Protein 6A6F (pdb70)

Foldseek 3Di:
DPCPLPDPLLQVQLPDDPQADEDPPFPFWFWFALVVFGFIKIKGFDADVFATAAIHIYTHGDSLLSSLLRLLRVLRHGPGLVLSLLLLVQLLLLLPVHDHDCVSPPCSCVNSVCSVPVSCSCSNNGNSVRSVVGSD/DPCVLCDPLLQVLLPDCPQADEDPPFPFWFKWADVLFTFIKIWGFDADVQATAGIHIYTGGDSLLSSLLRVLRVLRHGHGLVLSLLLLVQLLCLLVVHDHDCVSPPVSCVSSCVSVPVSCSCSNNGNSVRSVVGSD

Structure (mmCIF, N/CA/C/O backbone):
data_6A6F
#
_entry.id   6A6F
#
_cell.length_a   64.873
_cell.length_b   30.665
_cell.length_c   77.955
_cell.angle_alpha   90.00
_cell.angle_beta   98.65
_cell.angle_gamma   90.00
#
_symmetry.space_group_name_H-M   'P 1 2 1'
#
loop_
_entity.id
_entity.type
_entity.pdbx_description
1 polymer 'Iron-sulfur cluster assembly scaffold protein NifU'
2 non-polymer GLYCEROL
3 non-polymer DI(HYDROXYETHYL)ETHER
4 non-polymer 'ZINC ION'
5 non-polymer 'NICKEL (II) ION'
6 water water
#
loop_
_atom_site.group_PDB
_atom_site.id
_atom_site.type_symbol
_atom_site.label_atom_id
_atom_site.label_alt_id
_atom_site.label_comp_id
_atom_site.label_asym_id
_atom_site.label_entity_id
_atom_site.label_seq_id
_atom_site.pdbx_PDB_ins_code
_atom_site.Cartn_x
_atom_site.Cartn_y
_atom_site.Cartn_z
_atom_site.occupancy
_atom_site.B_iso_or_equiv
_atom_site.auth_seq_id
_atom_site.auth_comp_id
_atom_site.auth_asym_id
_atom_site.auth_atom_id
_atom_site.pdbx_PDB_model_num
ATOM 1 N N . GLY A 1 1 ? 7.176 12.613 2.662 1.00 29.13 -2 GLY A N 1
ATOM 2 C CA . GLY A 1 1 ? 7.989 13.817 2.933 1.00 29.40 -2 GLY A CA 1
ATOM 3 C C . GLY A 1 1 ? 8.587 13.945 4.307 1.00 30.27 -2 GLY A C 1
ATOM 4 O O . GLY A 1 1 ? 9.246 14.929 4.550 1.00 35.40 -2 GLY A O 1
ATOM 5 N N . SER A 1 2 ? 8.409 12.949 5.189 1.00 29.91 -1 SER A N 1
ATOM 6 C CA . SER A 1 2 ? 8.816 13.044 6.586 1.00 33.93 -1 SER A CA 1
ATOM 7 C C . SER A 1 2 ? 8.496 11.781 7.337 1.00 32.60 -1 SER A C 1
ATOM 8 O O . SER A 1 2 ? 8.896 11.587 8.454 1.00 35.85 -1 SER A O 1
ATOM 11 N N . HIS A 1 3 ? 7.640 10.998 6.743 1.00 31.66 0 HIS A N 1
ATOM 12 C CA . HIS A 1 3 ? 7.341 9.686 7.180 1.00 29.38 0 HIS A CA 1
ATOM 13 C C . HIS A 1 3 ? 8.409 8.639 6.826 1.00 29.26 0 HIS A C 1
ATOM 14 O O . HIS A 1 3 ? 8.184 7.462 7.133 1.00 25.86 0 HIS A O 1
ATOM 21 N N . MET A 1 4 ? 9.520 9.035 6.167 1.00 26.89 1 MET A N 1
ATOM 22 C CA . MET A 1 4 ? 10.590 8.093 5.774 1.00 26.84 1 MET A CA 1
ATOM 23 C C . MET A 1 4 ? 11.197 7.385 6.997 1.00 25.39 1 MET A C 1
ATOM 24 O O . MET A 1 4 ? 11.527 6.247 6.915 1.00 23.01 1 MET A O 1
ATOM 29 N N . ILE A 1 5 ? 11.334 8.079 8.113 1.00 24.25 2 ILE A N 1
ATOM 30 C CA . ILE A 1 5 ? 11.862 7.497 9.349 1.00 25.71 2 ILE A CA 1
ATOM 31 C C . ILE A 1 5 ? 11.057 6.293 9.823 1.00 25.64 2 ILE A C 1
ATOM 32 O O . ILE A 1 5 ? 11.593 5.407 10.481 1.00 28.28 2 ILE A O 1
ATOM 37 N N . TYR A 1 6 ? 9.779 6.237 9.473 1.00 25.82 3 TYR A N 1
ATOM 38 C CA . TYR A 1 6 ? 8.901 5.161 9.927 1.00 24.36 3 TYR A CA 1
ATOM 39 C C . TYR A 1 6 ? 8.971 3.902 9.078 1.00 26.80 3 TYR A C 1
ATOM 40 O O . TYR A 1 6 ? 8.113 3.701 8.245 1.00 27.80 3 TYR A O 1
ATOM 49 N N . SER A 1 7 ? 9.899 2.988 9.372 1.00 24.86 4 SER A N 1
ATOM 50 C CA . SER A 1 7 ? 10.073 1.766 8.571 1.00 23.35 4 SER A CA 1
ATOM 51 C C . SER A 1 7 ? 9.075 0.745 8.967 1.00 23.91 4 SER A C 1
ATOM 52 O O . SER A 1 7 ? 8.406 0.892 9.992 1.00 26.16 4 SER A O 1
ATOM 55 N N . GLU A 1 8 ? 9.001 -0.331 8.217 1.00 20.38 5 GLU A N 1
ATOM 56 C CA . GLU A 1 8 ? 8.075 -1.397 8.541 1.00 23.73 5 GLU A CA 1
ATOM 57 C C . GLU A 1 8 ? 8.426 -2.010 9.899 1.00 23.20 5 GLU A C 1
ATOM 58 O O . GLU A 1 8 ? 7.543 -2.373 10.679 1.00 22.52 5 GLU A O 1
ATOM 64 N N . PHE A 1 9 ? 9.726 -2.117 10.167 1.00 22.86 6 PHE A N 1
ATOM 65 C CA . PHE A 1 9 ? 10.226 -2.674 11.415 1.00 22.99 6 PHE A CA 1
ATOM 66 C C . PHE A 1 9 ? 9.693 -1.865 12.596 1.00 20.62 6 PHE A C 1
ATOM 67 O O . PHE A 1 9 ? 9.094 -2.405 13.481 1.00 20.76 6 PHE A O 1
ATOM 75 N N . ILE A 1 10 ? 9.946 -0.574 12.578 1.00 20.50 7 ILE A N 1
ATOM 76 C CA . ILE A 1 10 ? 9.445 0.365 13.592 1.00 20.99 7 ILE A CA 1
ATOM 77 C C . ILE A 1 10 ? 7.923 0.276 13.726 1.00 20.77 7 ILE A C 1
ATOM 78 O O . ILE A 1 10 ? 7.389 0.163 14.857 1.00 19.53 7 ILE A O 1
ATOM 83 N N . MET A 1 11 ? 7.211 0.336 12.611 1.00 19.74 8 MET A N 1
ATOM 84 C CA . MET A 1 11 ? 5.739 0.279 12.692 1.00 20.56 8 MET A CA 1
ATOM 85 C C . MET A 1 11 ? 5.188 -1.013 13.247 1.00 20.03 8 MET A C 1
ATOM 86 O O . MET A 1 11 ? 4.267 -0.965 14.091 1.00 22.66 8 MET A O 1
ATOM 91 N N . ASP A 1 12 ? 5.751 -2.154 12.853 1.00 19.06 9 ASP A N 1
ATOM 92 C CA . ASP A 1 12 ? 5.387 -3.401 13.428 1.00 20.93 9 ASP A CA 1
ATOM 93 C C . ASP A 1 12 ? 5.673 -3.395 14.949 1.00 21.80 9 ASP A C 1
ATOM 94 O O . ASP A 1 12 ? 4.793 -3.755 15.710 1.00 21.12 9 ASP A O 1
ATOM 99 N N . TYR A 1 13 ? 6.898 -3.050 15.375 1.00 18.36 10 TYR A N 1
ATOM 100 C CA . TYR A 1 13 ? 7.215 -3.086 16.793 1.00 20.09 10 TYR A CA 1
ATOM 101 C C . TYR A 1 13 ? 6.443 -2.074 17.656 1.00 20.32 10 TYR A C 1
ATOM 102 O O . TYR A 1 13 ? 6.274 -2.302 18.832 1.00 20.15 10 TYR A O 1
ATOM 111 N N . SER A 1 14 ? 5.986 -0.959 17.084 1.00 20.86 11 SER A N 1
ATOM 112 C CA . SER A 1 14 ? 5.252 0.057 17.860 1.00 21.94 11 SER A CA 1
ATOM 113 C C . SER A 1 14 ? 3.874 -0.459 18.258 1.00 20.84 11 SER A C 1
ATOM 114 O O . SER A 1 14 ? 3.296 0.043 19.186 1.00 22.49 11 SER A O 1
ATOM 117 N N . LYS A 1 15 ? 3.349 -1.431 17.532 1.00 22.89 12 LYS A N 1
ATOM 118 C CA . LYS A 1 15 ? 2.023 -1.964 17.784 1.00 24.38 12 LYS A CA 1
ATOM 119 C C . LYS A 1 15 ? 2.044 -3.195 18.664 1.00 24.01 12 LYS A C 1
ATOM 120 O O . LYS A 1 15 ? 0.977 -3.692 19.050 1.00 21.74 12 LYS A O 1
ATOM 126 N N . LEU A 1 16 ? 3.233 -3.688 19.000 1.00 23.06 13 LEU A N 1
ATOM 127 C CA . LEU A 1 16 ? 3.331 -4.935 19.762 1.00 23.16 13 LEU A CA 1
ATOM 128 C C . LEU A 1 16 ? 2.650 -4.787 21.122 1.00 20.53 13 LEU A C 1
ATOM 129 O O . LEU A 1 16 ? 2.827 -3.775 21.796 1.00 20.90 13 LEU A O 1
ATOM 134 N N . LYS A 1 17 ? 1.875 -5.811 21.498 1.00 21.96 14 LYS A N 1
ATOM 135 C CA . LYS A 1 17 ? 1.107 -5.823 22.722 1.00 25.21 14 LYS A CA 1
ATOM 136 C C . LYS A 1 17 ? 1.634 -6.692 23.850 1.00 22.10 14 LYS A C 1
ATOM 137 O O . LYS A 1 17 ? 1.283 -6.474 24.987 1.00 19.56 14 LYS A O 1
ATOM 143 N N . LYS A 1 18 ? 2.438 -7.686 23.548 1.00 20.86 15 LYS A N 1
ATOM 144 C CA . LYS A 1 18 ? 2.791 -8.693 24.569 1.00 22.99 15 LYS A CA 1
ATOM 145 C C . LYS A 1 18 ? 3.577 -8.154 25.780 1.00 19.45 15 LYS A C 1
ATOM 146 O O . LYS A 1 18 ? 3.510 -8.751 26.817 1.00 19.74 15 LYS A O 1
ATOM 152 N N . PHE A 1 19 ? 4.244 -6.987 25.661 1.00 16.16 16 PHE A N 1
ATOM 153 C CA . PHE A 1 19 ? 4.966 -6.388 26.798 1.00 15.42 16 PHE A CA 1
ATOM 154 C C . PHE A 1 19 ? 4.288 -5.210 27.448 1.00 15.61 16 PHE A C 1
ATOM 155 O O . PHE A 1 19 ? 4.854 -4.603 28.349 1.00 15.37 16 PHE A O 1
ATOM 163 N N . HIS A 1 20 ? 3.061 -4.881 27.043 1.00 16.75 17 HIS A N 1
ATOM 164 C CA . HIS A 1 20 ? 2.406 -3.667 27.521 1.00 17.00 17 HIS A CA 1
ATOM 165 C C . HIS A 1 20 ? 1.526 -4.013 28.705 1.00 18.39 17 HIS A C 1
ATOM 166 O O . HIS A 1 20 ? 0.690 -4.870 28.589 1.00 22.13 17 HIS A O 1
ATOM 173 N N . GLY A 1 21 ? 1.704 -3.356 29.833 1.00 20.30 18 GLY A N 1
ATOM 174 C CA . GLY A 1 21 ? 1.000 -3.751 31.047 1.00 21.86 18 GLY A CA 1
ATOM 175 C C . GLY A 1 21 ? 1.848 -3.494 32.289 1.00 20.91 18 GLY A C 1
ATOM 176 O O . GLY A 1 21 ? 2.965 -2.982 32.229 1.00 21.37 18 GLY A O 1
ATOM 177 N N . LYS A 1 22 ? 1.327 -3.920 33.411 1.00 20.78 19 LYS A N 1
ATOM 178 C CA . LYS A 1 22 ? 2.009 -3.813 34.689 1.00 23.88 19 LYS A CA 1
ATOM 179 C C . LYS A 1 22 ? 2.416 -5.177 35.176 1.00 22.39 19 LYS A C 1
ATOM 180 O O . LYS A 1 22 ? 1.833 -6.208 34.773 1.00 22.03 19 LYS A O 1
ATOM 186 N N . ILE A 1 23 ? 3.382 -5.191 36.090 1.00 19.81 20 ILE A N 1
ATOM 187 C CA . ILE A 1 23 ? 3.712 -6.400 36.794 1.00 20.46 20 ILE A CA 1
ATOM 188 C C . ILE A 1 23 ? 3.376 -6.119 38.245 1.00 21.07 20 ILE A C 1
ATOM 189 O O . ILE A 1 23 ? 3.850 -5.136 38.801 1.00 20.70 20 ILE A O 1
ATOM 194 N N . GLU A 1 24 ? 2.531 -6.964 38.828 1.00 22.19 21 GLU A N 1
ATOM 195 C CA . GLU A 1 24 ? 2.140 -6.801 40.209 1.00 24.27 21 GLU A CA 1
ATOM 196 C C . GLU A 1 24 ? 3.319 -7.204 41.116 1.00 20.80 21 GLU A C 1
ATOM 197 O O . GLU A 1 24 ? 4.006 -8.183 40.833 1.00 20.95 21 GLU A O 1
ATOM 203 N N . ASN A 1 25 ? 3.538 -6.429 42.173 1.00 18.63 22 ASN A N 1
ATOM 204 C CA . ASN A 1 25 ? 4.672 -6.581 43.057 1.00 20.23 22 ASN A CA 1
ATOM 205 C C . ASN A 1 25 ? 6.011 -6.627 42.333 1.00 19.84 22 ASN A C 1
ATOM 206 O O . ASN A 1 25 ? 6.873 -7.456 42.614 1.00 22.09 22 ASN A O 1
ATOM 211 N N . ALA A 1 26 ? 6.169 -5.752 41.351 1.00 19.91 23 ALA A N 1
ATOM 212 C CA . ALA A 1 26 ? 7.400 -5.655 40.602 1.00 19.65 23 ALA A CA 1
ATOM 213 C C . ALA A 1 26 ? 8.544 -5.388 41.562 1.00 18.51 23 ALA A C 1
ATOM 214 O O . ALA A 1 26 ? 8.372 -4.738 42.556 1.00 18.51 23 ALA A O 1
ATOM 216 N N . HIS A 1 27 ? 9.710 -5.892 41.235 1.00 19.09 24 HIS A N 1
ATOM 217 C CA . HIS A 1 27 ? 10.890 -5.655 41.998 1.00 19.09 24 HIS A CA 1
ATOM 218 C C . HIS A 1 27 ? 11.388 -4.244 41.737 1.00 21.94 24 HIS A C 1
ATOM 219 O O . HIS A 1 27 ? 12.040 -3.637 42.576 1.00 22.42 24 HIS A O 1
ATOM 226 N N . LYS A 1 28 ? 11.097 -3.690 40.575 1.00 21.29 25 LYS A N 1
ATOM 227 C CA . LYS A 1 28 ? 11.492 -2.298 40.314 1.00 21.88 25 LYS A CA 1
ATOM 228 C C . LYS A 1 28 ? 10.504 -1.689 39.297 1.00 19.90 25 LYS A C 1
ATOM 229 O O . LYS A 1 28 ? 10.100 -2.369 38.358 1.00 16.60 25 LYS A O 1
ATOM 235 N N . VAL A 1 29 ? 10.105 -0.445 39.549 1.00 19.59 26 VAL A N 1
ATOM 236 C CA . VAL A 1 29 ? 9.252 0.329 38.673 1.00 21.91 26 VAL A CA 1
ATOM 237 C C . VAL A 1 29 ? 9.951 1.653 38.418 1.00 22.72 26 VAL A C 1
ATOM 238 O O . VAL A 1 29 ? 10.304 2.339 39.389 1.00 22.51 26 VAL A O 1
ATOM 242 N N . GLU A 1 30 ? 10.152 2.010 37.155 1.00 19.87 27 GLU A N 1
ATOM 243 C CA . GLU A 1 30 ? 10.809 3.289 36.799 1.00 22.31 27 GLU A CA 1
ATOM 244 C C . GLU A 1 30 ? 10.050 4.043 35.713 1.00 22.81 27 GLU A C 1
ATOM 245 O O . GLU A 1 30 ? 9.711 3.477 34.672 1.00 22.22 27 GLU A O 1
ATOM 251 N N . GLU A 1 31 ? 9.771 5.318 35.960 1.00 27.48 28 GLU A N 1
ATOM 252 C CA . GLU A 1 31 ? 9.030 6.171 34.998 1.00 30.88 28 GLU A CA 1
ATOM 253 C C . GLU A 1 31 ? 9.961 7.107 34.267 1.00 28.23 28 GLU A C 1
ATOM 254 O O . GLU A 1 31 ? 10.910 7.578 34.847 1.00 27.76 28 GLU A O 1
ATOM 260 N N . GLY A 1 32 ? 9.701 7.376 32.990 1.00 25.30 29 GLY A N 1
ATOM 261 C CA . GLY A 1 32 ? 10.540 8.288 32.239 1.00 24.26 29 GLY A CA 1
ATOM 262 C C . GLY A 1 32 ? 9.675 9.017 31.268 1.00 25.22 29 GLY A C 1
ATOM 263 O O . GLY A 1 32 ? 8.632 8.481 30.883 1.00 22.89 29 GLY A O 1
ATOM 264 N N . LYS A 1 33 ? 10.096 10.226 30.871 1.00 25.80 30 LYS A N 1
ATOM 265 C CA . LYS A 1 33 ? 9.322 11.077 29.929 1.00 29.58 30 LYS A CA 1
ATOM 266 C C . LYS A 1 33 ? 10.241 11.791 28.947 1.00 26.19 30 LYS A C 1
ATOM 267 O O . LYS A 1 33 ? 11.352 12.116 29.293 1.00 23.92 30 LYS A O 1
ATOM 273 N N . ASN A 1 34 ? 9.752 12.046 27.738 1.00 26.72 31 ASN A N 1
ATOM 274 C CA . ASN A 1 34 ? 10.489 12.839 26.726 1.00 29.05 31 ASN A CA 1
ATOM 275 C C . ASN A 1 34 ? 9.516 13.943 26.381 1.00 28.91 31 ASN A C 1
ATOM 276 O O . ASN A 1 34 ? 8.685 13.801 25.472 1.00 29.57 31 ASN A O 1
ATOM 281 N N . LEU A 1 35 ? 9.573 15.022 27.154 1.00 31.97 32 LEU A N 1
ATOM 282 C CA . LEU A 1 35 ? 8.598 16.119 27.030 1.00 30.32 32 LEU A CA 1
ATOM 283 C C . LEU A 1 35 ? 8.633 16.849 25.690 1.00 34.43 32 LEU A C 1
ATOM 284 O O . LEU A 1 35 ? 7.577 17.339 25.236 1.00 32.89 32 LEU A O 1
ATOM 289 N N . SER A 1 36 ? 9.801 16.905 25.024 1.00 35.94 33 SER A N 1
ATOM 290 C CA . SER A 1 36 ? 9.852 17.576 23.722 1.00 37.24 33 SER A CA 1
ATOM 291 C C . SER A 1 36 ? 8.931 16.933 22.705 1.00 38.54 33 SER A C 1
ATOM 292 O O . SER A 1 36 ? 8.568 17.617 21.759 1.00 42.91 33 SER A O 1
ATOM 295 N N . CYS A 1 37 ? 8.552 15.647 22.902 1.00 31.56 34 CYS A N 1
ATOM 296 C CA . CYS A 1 37 ? 7.625 14.915 22.026 1.00 29.83 34 CYS A CA 1
ATOM 297 C C . CYS A 1 37 ? 6.275 14.565 22.690 1.00 30.92 34 CYS A C 1
ATOM 298 O O . CYS A 1 37 ? 5.252 14.510 22.003 1.00 29.26 34 CYS A O 1
ATOM 301 N N . GLY A 1 38 ? 6.277 14.313 24.006 1.00 29.37 35 GLY A N 1
ATOM 302 C CA . GLY A 1 38 ? 5.085 13.861 24.732 1.00 28.52 35 GLY A CA 1
ATOM 303 C C . GLY A 1 38 ? 5.068 12.356 25.065 1.00 28.89 35 GLY A C 1
ATOM 304 O O . GLY A 1 38 ? 4.005 11.790 25.381 1.00 28.06 35 GLY A O 1
ATOM 305 N N . ASP A 1 39 ? 6.239 11.719 25.016 1.00 25.84 36 ASP A N 1
ATOM 306 C CA . ASP A 1 39 ? 6.375 10.273 25.248 1.00 24.79 36 ASP A CA 1
ATOM 307 C C . ASP A 1 39 ? 6.497 9.978 26.742 1.00 23.06 36 ASP A C 1
ATOM 308 O O . ASP A 1 39 ? 7.197 10.696 27.461 1.00 23.06 36 ASP A O 1
ATOM 313 N N . GLU A 1 40 ? 5.800 8.940 27.190 1.00 24.27 37 GLU A N 1
ATOM 314 C CA . GLU A 1 40 ? 5.868 8.486 28.601 1.00 27.57 37 GLU A CA 1
ATOM 315 C C . GLU A 1 40 ? 6.079 7.000 28.612 1.00 24.60 37 GLU A C 1
ATOM 316 O O . GLU A 1 40 ? 5.479 6.311 27.833 1.00 24.50 37 GLU A O 1
ATOM 322 N N . VAL A 1 41 ? 6.931 6.521 29.489 1.00 22.34 38 VAL A N 1
ATOM 323 C CA . VAL A 1 41 ? 7.039 5.091 29.690 1.00 24.18 38 VAL A CA 1
ATOM 324 C C . VAL A 1 41 ? 7.253 4.760 31.177 1.00 24.14 38 VAL A C 1
ATOM 325 O O . VAL A 1 41 ? 8.032 5.439 31.853 1.00 24.61 38 VAL A O 1
ATOM 329 N N . THR A 1 42 ? 6.543 3.751 31.669 1.00 20.44 39 THR A N 1
ATOM 330 C CA . THR A 1 42 ? 6.817 3.191 32.996 1.00 20.74 39 THR A CA 1
ATOM 331 C C . THR A 1 42 ? 7.266 1.760 32.809 1.00 20.70 39 THR A C 1
ATOM 332 O O . THR A 1 42 ? 6.548 0.964 32.226 1.00 20.80 39 THR A O 1
ATOM 336 N N . LEU A 1 43 ? 8.489 1.452 33.223 1.00 19.75 40 LEU A N 1
ATOM 337 C CA . LEU A 1 43 ? 8.991 0.116 33.109 1.00 18.93 40 LEU A CA 1
ATOM 338 C C . LEU A 1 43 ? 8.790 -0.669 34.416 1.00 17.58 40 LEU A C 1
ATOM 339 O O . LEU A 1 43 ? 9.113 -0.185 35.492 1.00 16.20 40 LEU A O 1
ATOM 344 N N . TYR A 1 44 ? 8.341 -1.909 34.293 1.00 16.88 41 TYR A N 1
ATOM 345 C CA . TYR A 1 44 ? 8.130 -2.842 35.450 1.00 17.81 41 TYR A CA 1
ATOM 346 C C . TYR A 1 44 ? 9.136 -4.009 35.306 1.00 16.89 41 TYR A C 1
ATOM 347 O O . TYR A 1 44 ? 9.218 -4.590 34.245 1.00 15.54 41 TYR A O 1
ATOM 356 N N . PHE A 1 45 ? 9.907 -4.335 36.351 1.00 15.80 42 PHE A N 1
ATOM 357 C CA . PHE A 1 45 ? 10.898 -5.407 36.273 1.00 15.31 42 PHE A CA 1
ATOM 358 C C . PHE A 1 45 ? 10.647 -6.511 37.297 1.00 15.82 42 PHE A C 1
ATOM 359 O O . PHE A 1 45 ? 10.257 -6.210 38.433 1.00 14.91 42 PHE A O 1
ATOM 367 N N . LEU A 1 46 ? 10.907 -7.760 36.888 1.00 15.05 43 LEU A N 1
ATOM 368 C CA . LEU A 1 46 ? 11.190 -8.859 37.806 1.00 17.55 43 LEU A CA 1
ATOM 369 C C . LEU A 1 46 ? 12.594 -9.337 37.498 1.00 19.28 43 LEU A C 1
ATOM 370 O O . LEU A 1 46 ? 12.925 -9.530 36.309 1.00 19.73 43 LEU A O 1
ATOM 375 N N . PHE A 1 47 ? 13.334 -9.643 38.571 1.00 19.65 44 PHE A N 1
ATOM 376 C CA . PHE A 1 47 ? 14.708 -10.125 38.545 1.00 21.69 44 PHE A CA 1
ATOM 377 C C . PHE A 1 47 ? 14.820 -11.424 39.338 1.00 27.18 44 PHE A C 1
ATOM 378 O O . PHE A 1 47 ? 14.035 -11.682 40.260 1.00 25.21 44 PHE A O 1
ATOM 386 N N . ASP A 1 48 ? 15.861 -12.187 39.018 1.00 29.67 45 ASP A N 1
ATOM 387 C CA . ASP A 1 48 ? 16.283 -13.317 39.818 1.00 31.63 45 ASP A CA 1
ATOM 388 C C . ASP A 1 48 ? 17.778 -13.096 40.001 1.00 32.11 45 ASP A C 1
ATOM 389 O O . ASP A 1 48 ? 18.604 -13.485 39.160 1.00 30.51 45 ASP A O 1
ATOM 394 N N . GLY A 1 49 ? 18.101 -12.411 41.077 1.00 32.57 46 GLY A N 1
ATOM 395 C CA . GLY A 1 49 ? 19.446 -11.973 41.307 1.00 32.50 46 GLY A CA 1
ATOM 396 C C . GLY A 1 49 ? 19.773 -10.966 40.250 1.00 33.64 46 GLY A C 1
ATOM 397 O O . GLY A 1 49 ? 19.143 -9.916 40.199 1.00 31.50 46 GLY A O 1
ATOM 398 N N . ASP A 1 50 ? 20.769 -11.273 39.414 1.00 33.16 47 ASP A N 1
ATOM 399 C CA . ASP A 1 50 ? 21.181 -10.334 38.376 1.00 32.35 47 ASP A CA 1
ATOM 400 C C . ASP A 1 50 ? 20.476 -10.583 37.066 1.00 28.07 47 ASP A C 1
ATOM 401 O O . ASP A 1 50 ? 20.654 -9.805 36.140 1.00 26.76 47 ASP A O 1
ATOM 406 N N . LYS A 1 51 ? 19.725 -11.674 36.966 1.00 26.21 48 LYS A N 1
ATOM 407 C CA . LYS A 1 51 ? 19.035 -11.983 35.717 1.00 28.59 48 LYS A CA 1
ATOM 408 C C . LYS A 1 51 ? 17.702 -11.191 35.637 1.00 26.16 48 LYS A C 1
ATOM 409 O O . LYS A 1 51 ? 16.964 -11.111 36.605 1.00 22.72 48 LYS A O 1
ATOM 415 N N . ILE A 1 52 ? 17.412 -10.643 34.462 1.00 24.73 49 ILE A N 1
ATOM 416 C CA . ILE A 1 52 ? 16.139 -9.929 34.206 1.00 22.76 49 ILE A CA 1
ATOM 417 C C . ILE A 1 52 ? 15.181 -11.021 33.742 1.00 22.53 49 ILE A C 1
ATOM 418 O O . ILE A 1 52 ? 15.357 -11.588 32.692 1.00 21.39 49 ILE A O 1
ATOM 423 N N . VAL A 1 53 ? 14.180 -11.305 34.553 1.00 22.58 50 VAL A N 1
ATOM 424 C CA . VAL A 1 53 ? 13.239 -12.379 34.284 1.00 25.23 50 VAL A CA 1
ATOM 425 C C . VAL A 1 53 ? 12.007 -11.905 33.493 1.00 20.99 50 VAL A C 1
ATOM 426 O O . VAL A 1 53 ? 11.512 -12.614 32.650 1.00 19.45 50 VAL A O 1
ATOM 430 N N . ASP A 1 54 ? 11.495 -10.734 33.830 1.00 22.14 51 ASP A N 1
ATOM 431 C CA . ASP A 1 54 ? 10.362 -10.151 33.102 1.00 22.11 51 ASP A CA 1
ATOM 432 C C . ASP A 1 54 ? 10.424 -8.649 33.077 1.00 19.78 51 ASP A C 1
ATOM 433 O O . ASP A 1 54 ? 10.909 -8.029 34.021 1.00 20.23 51 ASP A O 1
ATOM 438 N N . VAL A 1 55 ? 9.939 -8.068 31.984 1.00 16.53 52 VAL A N 1
ATOM 439 C CA . VAL A 1 55 ? 9.822 -6.651 31.847 1.00 16.67 52 VAL A CA 1
ATOM 440 C C . VAL A 1 55 ? 8.478 -6.353 31.094 1.00 16.23 52 VAL A C 1
ATOM 441 O O . VAL A 1 55 ? 8.174 -6.960 30.099 1.00 15.06 52 VAL A O 1
ATOM 445 N N . LYS A 1 56 ? 7.726 -5.413 31.613 1.00 15.22 53 LYS A N 1
ATOM 446 C CA . LYS A 1 56 ? 6.566 -4.860 30.957 1.00 16.23 53 LYS A CA 1
ATOM 447 C C . LYS A 1 56 ? 6.644 -3.301 31.002 1.00 15.64 53 LYS A C 1
ATOM 448 O O . LYS A 1 56 ? 7.400 -2.711 31.778 1.00 15.32 53 LYS A O 1
ATOM 454 N N . PHE A 1 57 ? 5.867 -2.640 30.154 1.00 15.98 54 PHE A N 1
ATOM 455 C CA . PHE A 1 57 ? 5.763 -1.206 30.216 1.00 15.83 54 PHE A CA 1
ATOM 456 C C . PHE A 1 57 ? 4.322 -0.712 30.151 1.00 16.86 54 PHE A C 1
ATOM 457 O O . PHE A 1 57 ? 3.453 -1.297 29.454 1.00 16.22 54 PHE A O 1
ATOM 465 N N . GLU A 1 58 ? 4.110 0.386 30.844 1.00 18.01 55 GLU A N 1
ATOM 466 C CA . GLU A 1 58 ? 2.903 1.170 30.683 1.00 20.52 55 GLU A CA 1
ATOM 467 C C . GLU A 1 58 ? 3.251 2.551 30.134 1.00 19.37 55 GLU A C 1
ATOM 468 O O . GLU A 1 58 ? 4.405 2.919 30.012 1.00 18.77 55 GLU A O 1
ATOM 474 N N . GLY A 1 59 ? 2.209 3.321 29.835 1.00 20.89 56 GLY A N 1
ATOM 475 C CA . GLY A 1 59 ? 2.339 4.611 29.218 1.00 19.08 56 GLY A CA 1
ATOM 476 C C . GLY A 1 59 ? 2.182 4.465 27.714 1.00 19.62 56 GLY A C 1
ATOM 477 O O . GLY A 1 59 ? 1.848 3.394 27.212 1.00 19.42 56 GLY A O 1
ATOM 478 N N . HIS A 1 60 ? 2.406 5.567 26.999 1.00 19.58 57 HIS A N 1
ATOM 479 C CA . HIS A 1 60 ? 2.347 5.536 25.566 1.00 18.81 57 HIS A CA 1
ATOM 480 C C . HIS A 1 60 ? 3.115 6.696 25.025 1.00 18.80 57 HIS A C 1
ATOM 481 O O . HIS A 1 60 ? 3.493 7.624 25.740 1.00 18.82 57 HIS A O 1
ATOM 488 N N . GLY A 1 61 ? 3.327 6.648 23.727 1.00 20.08 58 GLY A N 1
ATOM 489 C CA . GLY A 1 61 ? 4.095 7.671 23.053 1.00 19.01 58 GLY A CA 1
ATOM 490 C C . GLY A 1 61 ? 4.091 7.470 21.544 1.00 19.13 58 GLY A C 1
ATOM 491 O O . GLY A 1 61 ? 3.330 6.681 21.000 1.00 17.37 58 GLY A O 1
ATOM 492 N N . CYS A 1 62 ? 4.980 8.179 20.865 1.00 21.13 59 CYS A N 1
ATOM 493 C CA . CYS A 1 62 ? 5.142 8.003 19.442 1.00 21.38 59 CYS A CA 1
ATOM 494 C C . CYS A 1 62 ? 5.552 6.546 19.015 1.00 21.82 59 CYS A C 1
ATOM 495 O O . CYS A 1 62 ? 5.893 5.666 19.850 1.00 18.93 59 CYS A O 1
ATOM 498 N N . ALA A 1 63 ? 5.527 6.306 17.718 1.00 19.19 60 ALA A N 1
ATOM 499 C CA . ALA A 1 63 ? 5.902 5.029 17.189 1.00 19.18 60 ALA A CA 1
ATOM 500 C C . ALA A 1 63 ? 7.370 4.648 17.427 1.00 20.21 60 ALA A C 1
ATOM 501 O O . ALA A 1 63 ? 7.679 3.463 17.601 1.00 20.99 60 ALA A O 1
ATOM 503 N N . ILE A 1 64 ? 8.253 5.621 17.427 1.00 18.78 61 ILE A N 1
ATOM 504 C CA . ILE A 1 64 ? 9.651 5.397 17.633 1.00 19.60 61 ILE A CA 1
ATOM 505 C C . ILE A 1 64 ? 9.937 5.027 19.096 1.00 20.31 61 ILE A C 1
ATOM 506 O O . ILE A 1 64 ? 10.679 4.043 19.334 1.00 17.42 61 ILE A O 1
ATOM 511 N N . SER A 1 65 ? 9.370 5.781 20.054 1.00 17.89 62 SER A N 1
ATOM 512 C CA . SER A 1 65 ? 9.523 5.447 21.474 1.00 20.13 62 SER A CA 1
ATOM 513 C C . SER A 1 65 ? 8.895 4.085 21.843 1.00 18.82 62 SER A C 1
ATOM 514 O O . SER A 1 65 ? 9.508 3.332 22.590 1.00 18.99 62 SER A O 1
ATOM 517 N N . GLN A 1 66 ? 7.707 3.769 21.308 1.00 18.54 63 GLN A N 1
ATOM 518 C CA . GLN A 1 66 ? 7.029 2.493 21.558 1.00 18.73 63 GLN A CA 1
ATOM 519 C C . GLN A 1 66 ? 7.752 1.316 20.874 1.00 18.62 63 GLN A C 1
ATOM 520 O O . GLN A 1 66 ? 7.942 0.263 21.521 1.00 16.70 63 GLN A O 1
ATOM 526 N N . ALA A 1 67 ? 8.164 1.484 19.611 1.00 16.65 64 ALA A N 1
ATOM 527 C CA . ALA A 1 67 ? 8.984 0.487 18.919 1.00 16.17 64 ALA A CA 1
ATOM 528 C C . ALA A 1 67 ? 10.289 0.197 19.660 1.00 15.69 64 ALA A C 1
ATOM 529 O O . ALA A 1 67 ? 10.619 -0.949 19.913 1.00 16.60 64 ALA A O 1
ATOM 531 N N . SER A 1 68 ? 10.978 1.244 20.039 1.00 16.74 65 SER A N 1
ATOM 532 C CA . SER A 1 68 ? 12.221 1.120 20.796 1.00 17.62 65 SER A CA 1
ATOM 533 C C . SER A 1 68 ? 12.024 0.390 22.127 1.00 17.18 65 SER A C 1
ATOM 534 O O . SER A 1 68 ? 12.773 -0.508 22.422 1.00 16.53 65 SER A O 1
ATOM 537 N N . THR A 1 69 ? 10.997 0.758 22.890 1.00 16.37 66 THR A N 1
ATOM 538 C CA . THR A 1 69 ? 10.638 0.056 24.128 1.00 15.77 66 THR A CA 1
ATOM 539 C C . THR A 1 69 ? 10.426 -1.455 23.952 1.00 15.61 66 THR A C 1
ATOM 540 O O . THR A 1 69 ? 10.957 -2.259 24.724 1.00 15.17 66 THR A O 1
ATOM 544 N N . ASN A 1 70 ? 9.675 -1.836 22.932 1.00 14.37 67 ASN A N 1
ATOM 545 C CA . ASN A 1 70 ? 9.388 -3.186 22.721 1.00 15.52 67 ASN A CA 1
ATOM 546 C C . ASN A 1 70 ? 10.630 -3.965 22.262 1.00 15.54 67 ASN A C 1
ATOM 547 O O . ASN A 1 70 ? 10.791 -5.109 22.648 1.00 15.24 67 ASN A O 1
ATOM 552 N N . VAL A 1 71 ? 11.458 -3.389 21.396 1.00 15.05 68 VAL A N 1
ATOM 553 C CA . VAL A 1 71 ? 12.650 -4.094 20.919 1.00 16.44 68 VAL A CA 1
ATOM 554 C C . VAL A 1 71 ? 13.598 -4.244 22.121 1.00 16.20 68 VAL A C 1
ATOM 555 O 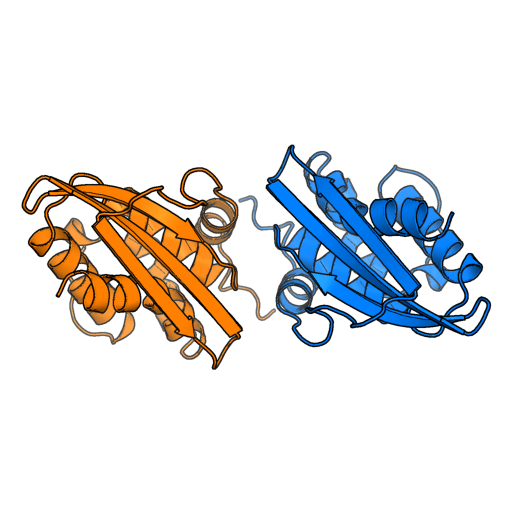O . VAL A 1 71 ? 14.169 -5.306 22.312 1.00 16.08 68 VAL A O 1
ATOM 559 N N . MET A 1 72 ? 13.686 -3.223 22.946 1.00 14.63 69 MET A N 1
ATOM 560 C CA . MET A 1 72 ? 14.517 -3.294 24.149 1.00 15.16 69 MET A CA 1
ATOM 561 C C . MET A 1 72 ? 14.099 -4.469 25.044 1.00 15.69 69 MET A C 1
ATOM 562 O O . MET A 1 72 ? 14.970 -5.279 25.476 1.00 14.66 69 MET A O 1
ATOM 567 N N . ILE A 1 73 ? 12.799 -4.541 25.339 1.00 14.69 70 ILE A N 1
ATOM 568 C CA . ILE A 1 73 ? 12.295 -5.557 26.252 1.00 16.17 70 ILE A CA 1
ATOM 569 C C . ILE A 1 73 ? 12.587 -6.920 25.695 1.00 16.15 70 ILE A C 1
ATOM 570 O O . ILE A 1 73 ? 13.072 -7.796 26.388 1.00 16.13 70 ILE A O 1
ATOM 575 N N . GLU A 1 74 ? 12.270 -7.104 24.430 1.00 17.66 71 GLU A N 1
ATOM 576 C CA . GLU A 1 74 ? 12.465 -8.397 23.779 1.00 18.78 71 GLU A CA 1
ATOM 577 C C . GLU A 1 74 ? 13.939 -8.817 23.870 1.00 19.61 71 GLU A C 1
ATOM 578 O O . GLU A 1 74 ? 14.263 -10.001 23.985 1.00 16.80 71 GLU A O 1
ATOM 584 N N . GLN A 1 75 ? 14.841 -7.855 23.772 1.00 18.32 72 GLN A N 1
ATOM 585 C CA . GLN A 1 75 ? 16.242 -8.191 23.768 1.00 20.37 72 GLN A CA 1
ATOM 586 C C . GLN A 1 75 ? 16.819 -8.365 25.192 1.00 20.70 72 GLN A C 1
ATOM 587 O O . GLN A 1 75 ? 17.784 -9.103 25.348 1.00 23.66 72 GLN A O 1
ATOM 593 N N . ILE A 1 76 ? 16.280 -7.689 26.205 1.00 18.33 73 ILE A N 1
ATOM 594 C CA . ILE A 1 76 ? 16.897 -7.758 27.526 1.00 17.28 73 ILE A CA 1
ATOM 595 C C . ILE A 1 76 ? 16.379 -8.839 28.430 1.00 19.75 73 ILE A C 1
ATOM 596 O O . ILE A 1 76 ? 17.051 -9.172 29.415 1.00 16.32 73 ILE A O 1
ATOM 601 N N . ILE A 1 77 ? 15.183 -9.379 28.133 1.00 20.83 74 ILE A N 1
ATOM 602 C CA . ILE A 1 77 ? 14.638 -10.427 28.964 1.00 22.97 74 ILE A CA 1
ATOM 603 C C . ILE A 1 77 ? 15.571 -11.619 28.904 1.00 22.48 74 ILE A C 1
ATOM 604 O O . ILE A 1 77 ? 15.914 -12.073 27.839 1.00 19.54 74 ILE A O 1
ATOM 609 N N . GLY A 1 78 ? 15.919 -12.136 30.072 1.00 24.69 75 GLY A N 1
ATOM 610 C CA . GLY A 1 78 ? 16.817 -13.282 30.179 1.00 27.07 75 GLY A CA 1
ATOM 611 C C . GLY A 1 78 ? 18.286 -12.903 30.244 1.00 27.85 75 GLY A C 1
ATOM 612 O O . GLY A 1 78 ? 19.144 -13.762 30.442 1.00 32.21 75 GLY A O 1
ATOM 613 N N . LYS A 1 79 ? 18.618 -11.643 30.038 1.00 26.83 76 LYS A N 1
ATOM 614 C CA . LYS A 1 79 ? 20.012 -11.219 30.175 1.00 26.93 76 LYS A CA 1
ATOM 615 C C . LYS A 1 79 ? 20.257 -10.794 31.618 1.00 24.96 76 LYS A C 1
ATOM 616 O O . LYS A 1 79 ? 19.306 -10.607 32.394 1.00 22.03 76 LYS A O 1
ATOM 622 N N . THR A 1 80 ? 21.518 -10.559 31.958 1.00 23.59 77 THR A N 1
ATOM 623 C CA . THR A 1 80 ? 21.863 -9.974 33.237 1.00 24.32 77 THR A CA 1
ATOM 624 C C . THR A 1 80 ? 21.704 -8.468 33.217 1.00 23.90 77 THR A C 1
ATOM 625 O O . THR A 1 80 ? 21.686 -7.820 32.170 1.00 23.93 77 THR A O 1
ATOM 629 N N . LYS A 1 81 ? 21.610 -7.894 34.395 1.00 22.16 78 LYS A N 1
ATOM 630 C CA . LYS A 1 81 ? 21.637 -6.468 34.486 1.00 25.29 78 LYS A CA 1
ATOM 631 C C . LYS A 1 81 ? 22.792 -5.846 33.721 1.00 26.85 78 LYS A C 1
ATOM 632 O O . LYS A 1 81 ? 22.606 -4.842 33.014 1.00 28.69 78 LYS A O 1
ATOM 638 N N . GLN A 1 82 ? 23.979 -6.451 33.820 1.00 27.63 79 GLN A N 1
ATOM 639 C CA . GLN A 1 82 ? 25.189 -5.894 33.168 1.00 29.73 79 GLN A CA 1
ATOM 640 C C . GLN A 1 82 ? 25.161 -6.077 31.654 1.00 24.42 79 GLN A C 1
ATOM 641 O O . GLN A 1 82 ? 25.553 -5.190 30.913 1.00 25.63 79 GLN A O 1
ATOM 647 N N . GLU A 1 83 ? 24.655 -7.195 31.170 1.00 24.10 80 GLU A N 1
ATOM 648 C CA . GLU A 1 83 ? 24.495 -7.341 29.735 1.00 27.07 80 GLU A CA 1
ATOM 649 C C . GLU A 1 83 ? 23.527 -6.285 29.205 1.00 26.01 80 GLU A C 1
ATOM 650 O O . GLU A 1 83 ? 23.770 -5.668 28.155 1.00 27.75 80 GLU A O 1
ATOM 656 N N . ALA A 1 84 ? 22.482 -6.002 29.973 1.00 25.87 81 ALA A N 1
ATOM 657 C CA . ALA A 1 84 ? 21.505 -5.005 29.534 1.00 26.22 81 ALA A CA 1
ATOM 658 C C . ALA A 1 84 ? 22.119 -3.602 29.484 1.00 25.88 81 ALA A C 1
ATOM 659 O O . ALA A 1 84 ? 21.894 -2.832 28.523 1.00 23.74 81 ALA A O 1
ATOM 661 N N . LEU A 1 85 ? 22.893 -3.269 30.511 1.00 25.52 82 LEU A N 1
ATOM 662 C CA . LEU A 1 85 ? 23.587 -1.975 30.550 1.00 26.05 82 LEU A CA 1
ATOM 663 C C . LEU A 1 85 ? 24.615 -1.808 29.422 1.00 24.89 82 LEU A C 1
ATOM 664 O O . LEU A 1 85 ? 24.795 -0.715 28.902 1.00 26.00 82 LEU A O 1
ATOM 669 N N . GLU A 1 86 ? 25.243 -2.897 29.012 1.00 27.35 83 GLU A N 1
ATOM 670 C CA . GLU A 1 86 ? 26.190 -2.862 27.909 1.00 31.21 83 GLU A CA 1
ATOM 671 C C . GLU A 1 86 ? 25.440 -2.666 26.589 1.00 30.83 83 GLU A C 1
ATOM 672 O O . GLU A 1 86 ? 25.872 -1.893 25.715 1.00 25.17 83 GLU A O 1
ATOM 678 N N . MET A 1 87 ? 24.315 -3.368 26.433 1.00 28.73 84 MET A N 1
ATOM 679 C CA . MET A 1 87 ? 23.444 -3.095 25.279 1.00 26.92 84 MET A CA 1
ATOM 680 C C . MET A 1 87 ? 23.054 -1.660 25.222 1.00 25.80 84 MET A C 1
ATOM 681 O O . MET A 1 87 ? 23.209 -1.008 24.189 1.00 24.80 84 MET A O 1
ATOM 686 N N . MET A 1 88 ? 22.553 -1.161 26.348 1.00 24.46 85 MET A N 1
ATOM 687 C CA . MET A 1 88 ? 22.181 0.249 26.461 1.00 27.01 85 MET A CA 1
ATOM 688 C C . MET A 1 88 ? 23.311 1.206 26.051 1.00 28.45 85 MET A C 1
ATOM 689 O O . MET A 1 88 ? 23.084 2.144 25.277 1.00 25.36 85 MET A O 1
ATOM 694 N N . LYS A 1 89 ? 24.526 0.963 26.557 1.00 28.89 86 LYS A N 1
ATOM 695 C CA . LYS A 1 89 ? 25.676 1.817 26.198 1.00 31.79 86 LYS A CA 1
ATOM 696 C C . LYS A 1 89 ? 25.949 1.798 24.685 1.00 26.53 86 LYS A C 1
ATOM 697 O O . LYS A 1 89 ? 26.138 2.845 24.035 1.00 28.34 86 LYS A O 1
ATOM 703 N N . ASN A 1 90 ? 25.933 0.614 24.104 1.00 24.61 87 ASN A N 1
ATOM 704 C CA . ASN A 1 90 ? 26.003 0.494 22.661 1.00 25.46 87 ASN A CA 1
ATOM 705 C C . ASN A 1 90 ? 24.921 1.231 21.874 1.00 28.21 87 ASN A C 1
ATOM 706 O O . ASN A 1 90 ? 25.223 1.820 20.825 1.00 27.15 87 ASN A O 1
ATOM 711 N N . ALA A 1 91 ? 23.682 1.238 22.391 1.00 26.66 88 ALA A N 1
ATOM 712 C CA . ALA A 1 91 ? 22.555 1.833 21.667 1.00 24.73 88 ALA A CA 1
ATOM 713 C C . ALA A 1 91 ? 22.689 3.323 21.659 1.00 26.51 88 ALA A C 1
ATOM 714 O O . ALA A 1 91 ? 22.439 3.963 20.622 1.00 25.11 88 ALA A O 1
ATOM 716 N N . GLU A 1 92 ? 23.081 3.872 22.809 1.00 26.19 89 GLU A N 1
ATOM 717 C CA . GLU A 1 92 ? 23.368 5.279 22.914 1.00 30.88 89 GLU A CA 1
ATOM 718 C C . GLU A 1 92 ? 24.576 5.655 22.025 1.00 31.96 89 GLU A C 1
ATOM 719 O O . GLU A 1 92 ? 24.483 6.606 21.237 1.00 32.76 89 GLU A O 1
ATOM 725 N N . ASN A 1 93 ? 25.663 4.891 22.090 1.00 29.91 90 ASN A N 1
ATOM 726 C CA . ASN A 1 93 ? 26.784 5.125 21.153 1.00 31.83 90 ASN A CA 1
ATOM 727 C C . ASN A 1 93 ? 26.352 5.195 19.697 1.00 31.97 90 ASN A C 1
ATOM 728 O O . ASN A 1 93 ? 26.826 6.046 18.943 1.00 33.98 90 ASN A O 1
ATOM 733 N N . MET A 1 94 ? 25.474 4.292 19.291 1.00 31.55 91 MET A N 1
ATOM 734 C CA . MET A 1 94 ? 24.934 4.304 17.927 1.00 31.67 91 MET A CA 1
ATOM 735 C C . MET A 1 94 ? 24.323 5.665 17.614 1.00 35.71 91 MET A C 1
ATOM 736 O O . MET A 1 94 ? 24.603 6.270 16.557 1.00 38.91 91 MET A O 1
ATOM 741 N N . MET A 1 95 ? 23.500 6.161 18.538 1.00 33.62 92 MET A N 1
ATOM 742 C CA . MET A 1 95 ? 22.758 7.382 18.321 1.00 34.00 92 MET A CA 1
ATOM 743 C C . MET A 1 95 ? 23.674 8.573 18.210 1.00 37.32 92 MET A C 1
ATOM 744 O O . MET A 1 95 ? 23.453 9.435 17.393 1.00 41.14 92 MET A O 1
ATOM 749 N N . LEU A 1 96 ? 24.687 8.623 19.053 1.00 41.71 93 LEU A N 1
ATOM 750 C CA . LEU A 1 96 ? 25.701 9.638 18.933 1.00 48.52 93 LEU A CA 1
ATOM 751 C C . LEU A 1 96 ? 26.486 9.140 17.729 1.00 51.47 93 LEU A C 1
ATOM 752 O O . LEU A 1 96 ? 26.148 8.124 17.142 1.00 62.21 93 LEU A O 1
ATOM 757 N N . GLY A 1 97 ? 27.524 9.811 17.314 1.00 54.48 94 GLY A N 1
ATOM 758 C CA . GLY A 1 97 ? 28.234 9.295 16.142 1.00 54.88 94 GLY A CA 1
ATOM 759 C C . GLY A 1 97 ? 29.214 8.184 16.442 1.00 52.20 94 GLY A C 1
ATOM 760 O O . GLY A 1 97 ? 29.965 7.774 15.559 1.00 55.66 94 GLY A O 1
ATOM 761 N N . LYS A 1 98 ? 29.210 7.674 17.670 1.00 49.18 95 LYS A N 1
ATOM 762 C CA . LYS A 1 98 ? 30.348 6.911 18.172 1.00 48.13 95 LYS A CA 1
ATOM 763 C C . LYS A 1 98 ? 30.333 5.455 17.751 1.00 47.75 95 LYS A C 1
ATOM 764 O O . LYS A 1 98 ? 29.444 5.014 17.036 1.00 48.99 95 LYS A O 1
ATOM 770 N N . GLU A 1 99 ? 31.340 4.711 18.186 1.00 45.23 96 GLU A N 1
ATOM 771 C CA . GLU A 1 99 ? 31.520 3.342 17.736 1.00 49.05 96 GLU A CA 1
ATOM 772 C C . GLU A 1 99 ? 30.693 2.369 18.604 1.00 42.94 96 GLU A C 1
ATOM 773 O O . GLU A 1 99 ? 30.521 2.591 19.806 1.00 37.15 96 GLU A O 1
ATOM 779 N N . PHE A 1 100 ? 30.226 1.279 17.990 1.00 37.60 97 PHE A N 1
ATOM 780 C CA . PHE A 1 100 ? 29.400 0.299 18.698 1.00 38.94 97 PHE A CA 1
ATOM 781 C C . PHE A 1 100 ? 29.538 -1.089 18.131 1.00 39.56 97 PHE A C 1
ATOM 782 O O . PHE A 1 100 ? 29.999 -1.298 17.002 1.00 38.77 97 PHE A O 1
ATOM 790 N N . ASP A 1 101 ? 29.098 -2.034 18.940 1.00 40.91 98 ASP A N 1
ATOM 791 C CA . ASP A 1 101 ? 29.243 -3.445 18.665 1.00 41.72 98 ASP A CA 1
ATOM 792 C C . ASP A 1 101 ? 27.938 -4.037 18.123 1.00 39.14 98 ASP A C 1
ATOM 793 O O . ASP A 1 101 ? 26.994 -4.263 18.897 1.00 36.37 98 ASP A O 1
ATOM 798 N N . GLU A 1 102 ? 27.922 -4.346 16.823 1.00 36.66 99 GLU A N 1
ATOM 799 C CA . GLU A 1 102 ? 26.699 -4.796 16.139 1.00 39.75 99 GLU A CA 1
ATOM 800 C C . GLU A 1 102 ? 26.137 -6.110 16.676 1.00 36.94 99 GLU A C 1
ATOM 801 O O . GLU A 1 102 ? 24.935 -6.353 16.632 1.00 37.32 99 GLU A O 1
ATOM 807 N N . ASN A 1 103 ? 27.015 -6.955 17.181 1.00 36.39 100 ASN A N 1
ATOM 808 C CA . ASN A 1 103 ? 26.621 -8.238 17.744 1.00 38.50 100 ASN A CA 1
ATOM 809 C C . ASN A 1 103 ? 25.929 -8.095 19.065 1.00 32.88 100 ASN A C 1
ATOM 810 O O . ASN A 1 103 ? 25.133 -8.918 19.410 1.00 37.88 100 ASN A O 1
ATOM 815 N N . VAL A 1 104 ? 26.288 -7.087 19.832 1.00 33.06 101 VAL A N 1
ATOM 816 C CA . VAL A 1 104 ? 25.597 -6.791 21.075 1.00 32.75 101 VAL A CA 1
ATOM 817 C C . VAL A 1 104 ? 24.177 -6.246 20.775 1.00 30.81 101 VAL A C 1
ATOM 818 O O . VAL A 1 104 ? 23.249 -6.535 21.500 1.00 29.82 101 VAL A O 1
ATOM 822 N N . LEU A 1 105 ? 24.021 -5.471 19.701 1.00 27.99 102 LEU A N 1
ATOM 823 C CA . LEU A 1 105 ? 22.765 -4.783 19.439 1.00 26.83 102 LEU A CA 1
ATOM 824 C C . LEU A 1 105 ? 21.721 -5.642 18.800 1.00 25.75 102 LEU A C 1
ATOM 825 O O . LEU A 1 105 ? 20.539 -5.438 19.055 1.00 24.49 102 LEU A O 1
ATOM 830 N N . GLY A 1 106 ? 22.148 -6.561 17.944 1.00 24.65 103 GLY A N 1
ATOM 831 C CA . GLY A 1 106 ? 21.250 -7.342 17.131 1.00 24.56 103 GLY A CA 1
ATOM 832 C C . GLY A 1 106 ? 20.242 -6.478 16.365 1.00 24.28 103 GLY A C 1
ATOM 833 O O . GLY A 1 106 ? 20.632 -5.535 15.635 1.00 22.47 103 GLY A O 1
ATOM 834 N N . PRO A 1 107 ? 18.927 -6.776 16.523 1.00 22.75 104 PRO A N 1
ATOM 835 C CA . PRO A 1 107 ? 17.912 -6.034 15.748 1.00 22.04 104 PRO A CA 1
ATOM 836 C C . PRO A 1 107 ? 17.775 -4.553 16.203 1.00 20.12 104 PRO A C 1
ATOM 837 O O . PRO A 1 107 ? 17.111 -3.788 15.540 1.00 22.50 104 PRO A O 1
ATOM 841 N N . ILE A 1 108 ? 18.402 -4.158 17.305 1.00 18.52 105 ILE A N 1
ATOM 842 C CA . ILE A 1 108 ? 18.387 -2.783 17.730 1.00 20.04 105 ILE A CA 1
ATOM 843 C C . ILE A 1 108 ? 19.060 -1.931 16.635 1.00 22.07 105 ILE A C 1
ATOM 844 O O . ILE A 1 108 ? 18.764 -0.727 16.493 1.00 21.19 105 ILE A O 1
ATOM 849 N N . ILE A 1 109 ? 19.903 -2.566 15.811 1.00 22.98 106 ILE A N 1
ATOM 850 C CA . ILE A 1 109 ? 20.500 -1.898 14.651 1.00 25.50 106 ILE A CA 1
ATOM 851 C C . ILE A 1 109 ? 19.451 -1.359 13.658 1.00 26.27 106 ILE A C 1
ATOM 852 O O . ILE A 1 109 ? 19.738 -0.449 12.878 1.00 22.34 106 ILE A O 1
ATOM 857 N N . ASN A 1 110 ? 18.228 -1.880 13.718 1.00 25.44 107 ASN A N 1
ATOM 858 C CA . ASN A 1 110 ? 17.178 -1.376 12.844 1.00 23.00 107 ASN A CA 1
ATOM 859 C C . ASN A 1 110 ? 16.818 0.107 13.109 1.00 23.06 107 ASN A C 1
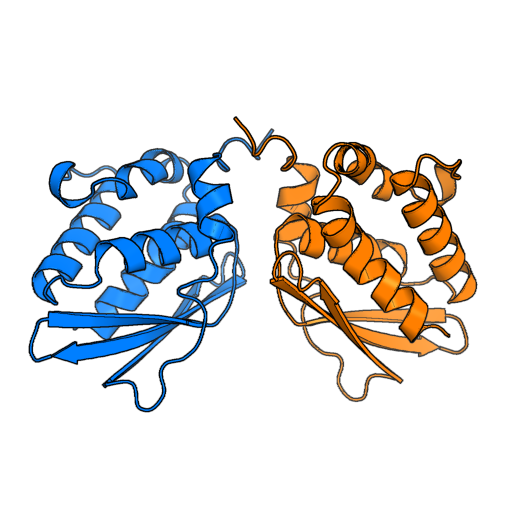ATOM 860 O O . ASN A 1 110 ? 16.294 0.749 12.242 1.00 21.88 107 ASN A O 1
ATOM 865 N N . PHE A 1 111 ? 17.223 0.668 14.248 1.00 19.53 108 PHE A N 1
ATOM 866 C CA . PHE A 1 111 ? 17.012 2.048 14.543 1.00 21.00 108 PHE A CA 1
ATOM 867 C C . PHE A 1 111 ? 18.148 3.006 14.122 1.00 21.73 108 PHE A C 1
ATOM 868 O O . PHE A 1 111 ? 18.052 4.192 14.400 1.00 21.34 108 PHE A O 1
ATOM 876 N N . TYR A 1 112 ? 19.203 2.479 13.510 1.00 21.30 109 TYR A N 1
ATOM 877 C CA . TYR A 1 112 ? 20.379 3.247 13.090 1.00 26.13 109 TYR A CA 1
ATOM 878 C C . TYR A 1 112 ? 19.986 4.577 12.464 1.00 25.48 109 TYR A C 1
ATOM 879 O O . TYR A 1 112 ? 20.495 5.591 12.826 1.00 26.82 109 TYR A O 1
ATOM 888 N N . ASP A 1 113 ? 19.047 4.550 11.551 1.00 26.80 110 ASP A N 1
ATOM 889 C CA . ASP A 1 113 ? 18.648 5.766 10.833 1.00 31.90 110 ASP A CA 1
ATOM 890 C C . ASP A 1 113 ? 18.087 6.893 11.678 1.00 29.10 110 ASP A C 1
ATOM 891 O O . ASP A 1 113 ? 18.089 8.061 11.261 1.00 29.20 110 ASP A O 1
ATOM 896 N N . VAL A 1 114 ? 17.607 6.559 12.852 1.00 23.36 111 VAL A N 1
ATOM 897 C CA . VAL A 1 114 ? 17.021 7.570 13.701 1.00 23.86 111 VAL A CA 1
ATOM 898 C C . VAL A 1 114 ? 18.039 8.627 14.105 1.00 25.59 111 VAL A C 1
ATOM 899 O O . VAL A 1 114 ? 17.674 9.785 14.384 1.00 27.63 111 VAL A O 1
ATOM 903 N N . LYS A 1 115 ? 19.311 8.246 14.170 1.00 28.17 112 LYS A N 1
ATOM 904 C CA . LYS A 1 115 ? 20.354 9.166 14.577 1.00 32.62 112 LYS A CA 1
ATOM 905 C C . LYS A 1 115 ? 20.467 10.403 13.651 1.00 33.95 112 LYS A C 1
ATOM 906 O O . LYS A 1 115 ? 21.028 11.404 14.034 1.00 35.03 112 LYS A O 1
ATOM 912 N N . ASN A 1 116 ? 19.912 10.325 12.448 1.00 34.59 113 ASN A N 1
ATOM 913 C CA . ASN A 1 116 ? 19.892 11.478 11.541 1.00 39.67 113 ASN A CA 1
ATOM 914 C C . ASN A 1 116 ? 18.789 12.471 11.914 1.00 41.81 113 ASN A C 1
ATOM 915 O O . ASN A 1 116 ? 18.684 13.515 11.294 1.00 42.77 113 ASN A O 1
ATOM 920 N N . TYR A 1 117 ? 17.974 12.148 12.925 1.00 39.84 114 TYR A N 1
ATOM 921 C CA . TYR A 1 117 ? 16.924 13.035 13.371 1.00 35.72 114 TYR A CA 1
ATOM 922 C C . TYR A 1 117 ? 17.119 13.347 14.867 1.00 36.12 114 TYR A C 1
ATOM 923 O O . TYR A 1 117 ? 16.595 12.634 15.743 1.00 33.76 114 TYR A O 1
ATOM 932 N N . PRO A 1 118 ? 17.870 14.403 15.167 1.00 33.13 115 PRO A N 1
ATOM 933 C CA . PRO A 1 118 ? 18.155 14.758 16.538 1.00 36.63 115 PRO A CA 1
ATOM 934 C C . PRO A 1 118 ? 16.947 14.847 17.477 1.00 36.20 115 PRO A C 1
ATOM 935 O O . PRO A 1 118 ? 17.071 14.500 18.633 1.00 39.92 115 PRO A O 1
ATOM 939 N N . MET A 1 119 ? 15.798 15.313 17.030 1.00 37.92 116 MET A N 1
ATOM 940 C CA . MET A 1 119 ? 14.659 15.319 17.954 1.00 43.90 116 MET A CA 1
ATOM 941 C C . MET A 1 119 ? 14.158 13.894 18.280 1.00 39.85 116 MET A C 1
ATOM 942 O O . MET A 1 119 ? 13.878 13.591 19.459 1.00 39.05 116 MET A O 1
ATOM 947 N N . ARG A 1 120 ? 14.143 13.018 17.268 1.00 32.30 117 ARG A N 1
ATOM 948 C CA . ARG A 1 120 ? 13.681 11.635 17.442 1.00 27.51 117 ARG A CA 1
ATOM 949 C C . ARG A 1 120 ? 14.681 10.721 18.163 1.00 24.21 117 ARG A C 1
ATOM 950 O O . ARG A 1 120 ? 14.318 9.663 18.653 1.00 22.87 117 ARG A O 1
ATOM 958 N N . VAL A 1 121 ? 15.925 11.129 18.245 1.00 24.88 118 VAL A N 1
ATOM 959 C CA . VAL A 1 121 ? 16.898 10.430 19.030 1.00 26.33 118 VAL A CA 1
ATOM 960 C C . VAL A 1 121 ? 16.462 10.294 20.480 1.00 25.83 118 VAL A C 1
ATOM 961 O O . VAL A 1 121 ? 16.725 9.290 21.120 1.00 27.67 118 VAL A O 1
ATOM 965 N N . LYS A 1 122 ? 15.787 11.296 21.000 1.00 26.41 119 LYS A N 1
ATOM 966 C CA . LYS A 1 122 ? 15.256 11.235 22.347 1.00 26.25 119 LYS A CA 1
ATOM 967 C C . LYS A 1 122 ? 14.131 10.229 22.537 1.00 24.15 119 LYS A C 1
ATOM 968 O O . LYS A 1 122 ? 13.992 9.706 23.622 1.00 22.52 119 LYS A O 1
ATOM 974 N N . CYS A 1 123 ? 13.322 10.029 21.495 1.00 22.69 120 CYS A N 1
ATOM 975 C CA . CYS A 1 123 ? 12.272 9.037 21.448 1.00 21.97 120 CYS A CA 1
ATOM 976 C C . CYS A 1 123 ? 12.863 7.621 21.493 1.00 20.95 120 CYS A C 1
ATOM 977 O O . CYS A 1 123 ? 12.454 6.819 22.297 1.00 17.83 120 CYS A O 1
ATOM 980 N N . PHE A 1 124 ? 13.831 7.340 20.623 1.00 21.82 121 PHE A N 1
ATOM 981 C CA . PHE A 1 124 ? 14.562 6.111 20.677 1.00 20.04 121 PHE A CA 1
ATOM 982 C C . PHE A 1 124 ? 15.204 5.821 22.037 1.00 21.19 121 PHE A C 1
ATOM 983 O O . PHE A 1 124 ? 15.142 4.679 22.543 1.00 23.52 121 PHE A O 1
ATOM 991 N N . LEU A 1 125 ? 15.846 6.830 22.609 1.00 20.18 122 LEU A N 1
ATOM 992 C CA . LEU A 1 125 ? 16.584 6.659 23.837 1.00 20.82 122 LEU A CA 1
ATOM 993 C C . LEU A 1 125 ? 15.761 6.629 25.104 1.00 18.75 122 LEU A C 1
ATOM 994 O O . LEU A 1 125 ? 16.286 6.198 26.122 1.00 18.38 122 LEU A O 1
ATOM 999 N N . LEU A 1 126 ? 14.505 7.084 25.063 1.00 17.78 123 LEU A N 1
ATOM 1000 C CA . LEU A 1 126 ? 13.698 7.166 26.256 1.00 19.22 123 LEU A CA 1
ATOM 1001 C C . LEU A 1 126 ? 13.655 5.832 27.066 1.00 18.50 123 LEU A C 1
ATOM 1002 O O . LEU A 1 126 ? 14.000 5.822 28.243 1.00 19.40 123 LEU A O 1
ATOM 1007 N N . PRO A 1 127 ? 13.240 4.700 26.434 1.00 17.91 124 PRO A N 1
ATOM 1008 C CA . PRO A 1 127 ? 13.262 3.452 27.224 1.00 17.86 124 PRO A CA 1
ATOM 1009 C C . PRO A 1 127 ? 14.629 3.087 27.734 1.00 17.72 124 PRO A C 1
ATOM 1010 O O . PRO A 1 127 ? 14.715 2.530 28.814 1.00 18.99 124 PRO A O 1
ATOM 1014 N N . TRP A 1 128 ? 15.673 3.323 26.951 1.00 18.71 125 TRP A N 1
ATOM 1015 C CA . TRP A 1 128 ? 17.039 2.909 27.334 1.00 19.13 125 TRP A CA 1
ATOM 1016 C C . TRP A 1 128 ? 17.591 3.733 28.522 1.00 20.70 125 TRP A C 1
ATOM 1017 O O . TRP A 1 128 ? 18.205 3.185 29.437 1.00 20.30 125 TRP A O 1
ATOM 1028 N N . LYS A 1 129 ? 17.350 5.045 28.484 1.00 20.23 126 LYS A N 1
ATOM 1029 C CA . LYS A 1 129 ? 17.730 5.944 29.561 1.00 23.01 126 LYS A CA 1
ATOM 1030 C C . LYS A 1 129 ? 16.945 5.616 30.828 1.00 21.36 126 LYS A C 1
ATOM 1031 O O . LYS A 1 129 ? 17.501 5.646 31.909 1.00 21.28 126 LYS A O 1
ATOM 1037 N N . THR A 1 130 ? 15.668 5.269 30.670 1.00 19.32 127 THR A N 1
ATOM 1038 C CA . THR A 1 130 ? 14.852 4.838 31.789 1.00 19.80 127 THR A CA 1
ATOM 1039 C C . THR A 1 130 ? 15.336 3.535 32.364 1.00 19.46 127 THR A C 1
ATOM 1040 O O . THR A 1 130 ? 15.433 3.398 33.580 1.00 20.68 127 THR A O 1
ATOM 1044 N N . LEU A 1 131 ? 15.722 2.603 31.504 1.00 18.26 128 LEU A N 1
ATOM 1045 C CA . LEU A 1 131 ? 16.344 1.377 31.952 1.00 18.45 128 LEU A CA 1
ATOM 1046 C C . LEU A 1 131 ? 17.656 1.586 32.738 1.00 21.05 128 LEU A C 1
ATOM 1047 O O . LEU A 1 131 ? 17.867 0.981 33.799 1.00 21.11 128 LEU A O 1
ATOM 1052 N N . GLU A 1 132 ? 18.557 2.407 32.199 1.00 22.57 129 GLU A N 1
ATOM 1053 C CA . GLU A 1 132 ? 19.807 2.789 32.916 1.00 24.74 129 GLU A CA 1
ATOM 1054 C C . GLU A 1 132 ? 19.559 3.263 34.351 1.00 24.06 129 GLU A C 1
ATOM 1055 O O . GLU A 1 132 ? 20.156 2.769 35.322 1.00 25.57 129 GLU A O 1
ATOM 1061 N N . ILE A 1 133 ? 18.648 4.199 34.505 1.00 26.34 130 ILE A N 1
ATOM 1062 C CA . ILE A 1 133 ? 18.302 4.686 35.835 1.00 28.57 130 ILE A CA 1
ATOM 1063 C C . ILE A 1 133 ? 17.747 3.559 36.679 1.00 31.39 130 ILE A C 1
ATOM 1064 O O . ILE A 1 133 ? 18.197 3.379 37.810 1.00 32.27 130 ILE A O 1
ATOM 1069 N N . ALA A 1 134 ? 16.838 2.745 36.113 1.00 27.37 131 ALA A N 1
ATOM 1070 C CA . ALA A 1 134 ? 16.237 1.661 36.862 1.00 27.76 131 ALA A CA 1
ATOM 1071 C C . ALA A 1 134 ? 17.277 0.672 37.364 1.00 27.21 131 ALA A C 1
ATOM 1072 O O . ALA A 1 134 ? 17.227 0.239 38.490 1.00 24.27 131 ALA A O 1
ATOM 1074 N N . LEU A 1 135 ? 18.185 0.258 36.503 1.00 29.48 132 LEU A N 1
ATOM 1075 C CA . LEU A 1 135 ? 19.147 -0.781 36.882 1.00 34.36 132 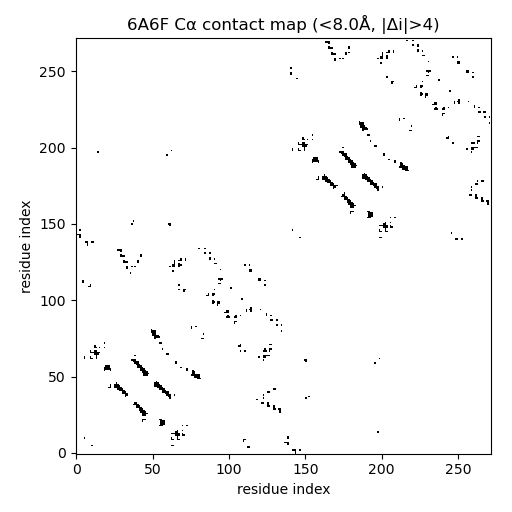LEU A CA 1
ATOM 1076 C C . LEU A 1 135 ? 20.346 -0.294 37.735 1.00 37.71 132 LEU A C 1
ATOM 1077 O O . LEU A 1 135 ? 21.031 -1.116 38.350 1.00 38.71 132 LEU A O 1
ATOM 1082 N N . LYS A 1 136 ? 20.610 1.005 37.762 1.00 39.72 133 LYS A N 1
ATOM 1083 C CA . LYS A 1 136 ? 21.711 1.528 38.565 1.00 44.95 133 LYS A CA 1
ATOM 1084 C C . LYS A 1 136 ? 21.264 2.702 39.436 1.00 48.52 133 LYS A C 1
ATOM 1085 O O . LYS A 1 136 ? 20.914 2.499 40.589 1.00 51.99 133 LYS A O 1
ATOM 1091 N N . GLY B 1 1 ? 7.181 -2.088 3.163 1.00 46.68 -2 GLY B N 1
ATOM 1092 C CA . GLY B 1 1 ? 6.749 -3.424 2.679 1.00 44.00 -2 GLY B CA 1
ATOM 1093 C C . GLY B 1 1 ? 5.355 -3.841 3.089 1.00 43.32 -2 GLY B C 1
ATOM 1094 O O . GLY B 1 1 ? 4.736 -4.630 2.384 1.00 48.13 -2 GLY B O 1
ATOM 1095 N N . SER B 1 2 ? 4.863 -3.370 4.239 1.00 44.66 -1 SER B N 1
ATOM 1096 C CA . SER B 1 2 ? 3.465 -3.563 4.619 1.00 45.18 -1 SER B CA 1
ATOM 1097 C C . SER B 1 2 ? 2.957 -2.467 5.552 1.00 43.22 -1 SER B C 1
ATOM 1098 O O . SER B 1 2 ? 1.973 -2.632 6.269 1.00 48.05 -1 SER B O 1
ATOM 1101 N N . HIS B 1 3 ? 3.619 -1.336 5.488 1.00 35.25 0 HIS B N 1
ATOM 1102 C CA . HIS B 1 3 ? 3.460 -0.216 6.408 1.00 28.76 0 HIS B CA 1
ATOM 1103 C C . HIS B 1 3 ? 3.131 1.034 5.567 1.00 27.88 0 HIS B C 1
ATOM 1104 O O . HIS B 1 3 ? 3.255 2.203 6.005 1.00 23.12 0 HIS B O 1
ATOM 1111 N N . MET B 1 4 ? 2.720 0.776 4.334 1.00 27.84 1 MET B N 1
ATOM 1112 C CA . MET B 1 4 ? 2.489 1.863 3.381 1.00 30.86 1 MET B CA 1
ATOM 1113 C C . MET B 1 4 ? 1.317 2.756 3.822 1.00 27.42 1 MET B C 1
ATOM 1114 O O . MET B 1 4 ? 1.301 3.936 3.533 1.00 25.91 1 MET B O 1
ATOM 1119 N N . ILE B 1 5 ? 0.381 2.182 4.564 1.00 26.29 2 ILE B N 1
ATOM 1120 C CA . ILE B 1 5 ? -0.754 2.910 5.081 1.00 23.71 2 ILE B CA 1
ATOM 1121 C C . ILE B 1 5 ? -0.324 4.145 5.865 1.00 22.01 2 ILE B C 1
ATOM 1122 O O . ILE B 1 5 ? -1.060 5.139 5.956 1.00 22.20 2 ILE B O 1
ATOM 1127 N N . TYR B 1 6 ? 0.856 4.086 6.476 1.00 21.40 3 TYR B N 1
ATOM 1128 C CA . TYR B 1 6 ? 1.314 5.182 7.314 1.00 21.56 3 TYR B CA 1
ATOM 1129 C C . TYR B 1 6 ? 1.907 6.372 6.549 1.00 25.02 3 TYR B C 1
ATOM 1130 O O . TYR B 1 6 ? 3.106 6.539 6.514 1.00 26.22 3 TYR B O 1
ATOM 1139 N N . SER B 1 7 ? 1.043 7.251 6.037 1.00 26.84 4 SER B N 1
ATOM 1140 C CA . SER B 1 7 ? 1.439 8.475 5.317 1.00 22.84 4 SER B CA 1
ATOM 1141 C C . SER B 1 7 ? 1.968 9.570 6.246 1.00 23.88 4 SER B C 1
ATOM 1142 O O . SER B 1 7 ? 1.806 9.519 7.475 1.00 21.21 4 SER B O 1
ATOM 1145 N N . GLU B 1 8 ? 2.600 10.579 5.666 1.00 21.74 5 GLU B N 1
ATOM 1146 C CA . GLU B 1 8 ? 3.040 11.719 6.438 1.00 22.61 5 GLU B CA 1
ATOM 1147 C C . GLU B 1 8 ? 1.865 12.374 7.204 1.00 22.48 5 GLU B C 1
ATOM 1148 O O . GLU B 1 8 ? 1.983 12.734 8.405 1.00 23.49 5 GLU B O 1
ATOM 1154 N N . PHE B 1 9 ? 0.723 12.539 6.524 1.00 19.81 6 PHE B N 1
ATOM 1155 C CA . PHE B 1 9 ? -0.470 13.121 7.143 1.00 20.02 6 PHE B CA 1
ATOM 1156 C C . PHE B 1 9 ? -0.861 12.355 8.435 1.00 18.03 6 PHE B C 1
ATOM 1157 O O . PHE B 1 9 ? -1.032 12.948 9.505 1.00 18.12 6 PHE B O 1
ATOM 1165 N N . ILE B 1 10 ? -0.940 11.035 8.320 1.00 18.78 7 ILE B N 1
ATOM 1166 C CA . ILE B 1 10 ? -1.314 10.131 9.452 1.00 19.41 7 ILE B CA 1
ATOM 1167 C C . ILE B 1 10 ? -0.312 10.200 10.622 1.00 20.50 7 ILE B C 1
ATOM 1168 O O . ILE B 1 10 ? -0.693 10.381 11.810 1.00 16.92 7 ILE B O 1
ATOM 1173 N N . MET B 1 11 ? 0.966 10.113 10.295 1.00 20.60 8 MET B N 1
ATOM 1174 C CA . MET B 1 11 ? 1.996 10.219 11.344 1.00 21.36 8 MET B CA 1
ATOM 1175 C C . MET B 1 11 ? 2.067 11.600 11.996 1.00 21.74 8 MET B C 1
ATOM 1176 O O . MET B 1 11 ? 2.265 11.678 13.217 1.00 23.69 8 MET B O 1
ATOM 1181 N N . ASP B 1 12 ? 1.874 12.688 11.236 1.00 21.27 9 ASP B N 1
ATOM 1182 C CA . ASP B 1 12 ? 1.782 14.001 11.857 1.00 22.18 9 ASP B CA 1
ATOM 1183 C C . ASP B 1 12 ? 0.632 14.047 12.850 1.00 19.89 9 ASP B C 1
ATOM 1184 O O . ASP B 1 12 ? 0.834 14.376 14.007 1.00 20.51 9 ASP B O 1
ATOM 1189 N N . TYR B 1 13 ? -0.569 13.741 12.401 1.00 19.14 10 TYR B N 1
ATOM 1190 C CA . TYR B 1 13 ? -1.754 13.832 13.269 1.00 20.50 10 TYR B CA 1
ATOM 1191 C C . TYR B 1 13 ? -1.770 12.824 14.439 1.00 22.94 10 TYR B C 1
ATOM 1192 O O . TYR B 1 13 ? -2.432 13.047 15.458 1.00 24.24 10 TYR B O 1
ATOM 1201 N N . SER B 1 14 ? -1.049 11.723 14.281 1.00 23.75 11 SER B N 1
ATOM 1202 C CA . SER B 1 14 ? -0.965 10.695 15.324 1.00 25.59 11 SER B CA 1
ATOM 1203 C C . SER B 1 14 ? -0.218 11.214 16.551 1.00 24.15 11 SER B C 1
ATOM 1204 O O . SER B 1 14 ? -0.510 10.839 17.640 1.00 25.63 11 SER B O 1
ATOM 1207 N N . LYS B 1 15 ? 0.809 11.997 16.312 1.00 26.16 12 LYS B N 1
ATOM 1208 C CA . LYS B 1 15 ? 1.640 12.581 17.345 1.00 29.97 12 LYS B CA 1
ATOM 1209 C C . LYS B 1 15 ? 1.102 13.900 17.955 1.00 28.47 12 LYS B C 1
ATOM 1210 O O . LYS B 1 15 ? 1.616 14.343 18.973 1.00 27.44 12 LYS B O 1
ATOM 1216 N N . LEU B 1 16 ? 0.096 14.521 17.355 1.00 26.31 13 LEU B N 1
ATOM 1217 C CA . LEU B 1 16 ? -0.503 15.741 17.926 1.00 25.06 13 LEU B CA 1
ATOM 1218 C C . LEU B 1 16 ? -1.000 15.507 19.369 1.00 23.67 13 LEU B C 1
ATOM 1219 O O . LEU B 1 16 ? -1.674 14.513 19.657 1.00 25.17 13 LEU B O 1
ATOM 1224 N N . LYS B 1 17 ? -0.611 16.395 20.277 1.00 22.99 14 LYS B N 1
ATOM 1225 C CA . LYS B 1 17 ? -0.960 16.252 21.694 1.00 24.64 14 LYS B CA 1
ATOM 1226 C C . LYS B 1 17 ? -1.944 17.278 22.165 1.00 22.20 14 LYS B C 1
ATOM 1227 O O . LYS B 1 17 ? -2.402 17.167 23.279 1.00 18.78 14 LYS B O 1
ATOM 1233 N N . LYS B 1 18 ? -2.301 18.261 21.341 1.00 21.89 15 LYS B N 1
ATOM 1234 C CA . LYS B 1 18 ? -3.093 19.355 21.839 1.00 23.63 15 LYS B CA 1
ATOM 1235 C C . LYS B 1 18 ? -4.519 18.966 22.288 1.00 22.39 15 LYS B C 1
ATOM 1236 O O . LYS B 1 18 ? -5.119 19.715 23.082 1.00 21.09 15 LYS B O 1
ATOM 1242 N N . PHE B 1 19 ? -5.069 17.823 21.832 1.00 19.34 16 PHE B N 1
ATOM 1243 C CA . PHE B 1 19 ? -6.427 17.448 22.223 1.00 18.63 16 PHE B CA 1
ATOM 1244 C C . PHE B 1 19 ? -6.454 16.260 23.133 1.00 18.97 16 PHE B C 1
ATOM 1245 O O . PHE B 1 19 ? -7.483 15.645 23.375 1.00 18.91 16 PHE B O 1
ATOM 1253 N N . HIS B 1 20 ? -5.305 15.906 23.646 1.00 19.84 17 HIS B N 1
ATOM 1254 C CA . HIS B 1 20 ? -5.193 14.718 24.455 1.00 19.60 17 HIS B CA 1
ATOM 1255 C C . HIS B 1 20 ? -5.214 15.103 25.952 1.00 20.88 17 HIS B C 1
ATOM 1256 O O . HIS B 1 20 ? -4.427 15.903 26.391 1.00 22.02 17 HIS B O 1
ATOM 1263 N N . GLY B 1 21 ? -6.096 14.489 26.705 1.00 21.87 18 GLY B N 1
ATOM 1264 C CA . GLY B 1 21 ? -6.328 14.841 28.081 1.00 23.75 18 GLY B CA 1
ATOM 1265 C C . GLY B 1 21 ? -7.776 14.574 28.464 1.00 23.52 18 GLY B C 1
ATOM 1266 O O . GLY B 1 21 ? -8.559 14.019 27.670 1.00 22.28 18 GLY B O 1
ATOM 1267 N N . LYS B 1 22 ? -8.125 14.984 29.681 1.00 23.80 19 LYS B N 1
ATOM 1268 C CA . LYS B 1 22 ? -9.474 14.911 30.177 1.00 25.70 19 LYS B CA 1
ATOM 1269 C C . LYS B 1 22 ? -10.061 16.321 30.296 1.00 22.47 19 LYS B C 1
ATOM 1270 O O . LYS B 1 22 ? -9.361 17.319 30.422 1.00 21.55 19 LYS B O 1
ATOM 1276 N N . ILE B 1 23 ? -11.374 16.377 30.342 1.00 20.29 20 ILE B N 1
ATOM 1277 C CA . ILE B 1 23 ? -12.076 17.619 30.618 1.00 20.63 20 ILE B CA 1
ATOM 1278 C C . ILE B 1 23 ? -12.744 17.423 31.965 1.00 20.96 20 ILE B C 1
ATOM 1279 O O . ILE B 1 23 ? -13.492 16.496 32.141 1.00 19.02 20 ILE B O 1
ATOM 1284 N N . GLU B 1 24 ? -12.454 18.277 32.932 1.00 23.17 21 GLU B N 1
ATOM 1285 C CA . GLU B 1 24 ? -13.032 18.102 34.279 1.00 25.16 21 GLU B CA 1
ATOM 1286 C C . GLU B 1 24 ? -14.514 18.514 34.265 1.00 21.23 21 GLU B C 1
ATOM 1287 O O . GLU B 1 24 ? -14.833 19.558 33.738 1.00 19.98 21 GLU B O 1
ATOM 1293 N N . ASN B 1 25 ? -15.386 17.697 34.847 1.00 20.31 22 ASN B N 1
ATOM 1294 C CA . ASN B 1 25 ? -16.812 17.930 34.838 1.00 20.87 22 ASN B CA 1
ATOM 1295 C C . ASN B 1 25 ? -17.334 17.960 33.389 1.00 21.10 22 ASN B C 1
ATOM 1296 O O . ASN B 1 25 ? -18.166 18.790 33.040 1.00 19.12 22 ASN B O 1
ATOM 1301 N N . ALA B 1 26 ? -16.820 17.047 32.531 1.00 21.26 23 ALA B N 1
ATOM 1302 C CA . ALA B 1 26 ? -17.248 17.016 31.138 1.00 19.67 23 ALA B CA 1
ATOM 1303 C C . ALA B 1 26 ? -18.752 16.825 31.140 1.00 18.76 23 ALA B C 1
ATOM 1304 O O . ALA B 1 26 ? -19.272 16.161 32.015 1.00 17.93 23 ALA B O 1
ATOM 1306 N N . HIS B 1 27 ? -19.422 17.351 30.137 1.00 19.28 24 HIS B N 1
ATOM 1307 C CA . HIS B 1 27 ? -20.867 17.131 29.967 1.00 20.93 24 HIS B CA 1
ATOM 1308 C C . HIS B 1 27 ? -21.153 15.709 29.501 1.00 22.45 24 HIS B C 1
ATOM 1309 O O . HIS B 1 27 ? -22.235 15.178 29.740 1.00 22.97 24 HIS B O 1
ATOM 1316 N N . LYS B 1 28 ? -20.173 15.074 28.857 1.00 22.73 25 LYS B N 1
ATOM 1317 C CA . LYS B 1 28 ? -20.342 13.696 28.365 1.00 21.57 25 LYS B CA 1
ATOM 1318 C C . LYS B 1 28 ? -18.985 13.015 28.207 1.00 20.27 25 LYS B C 1
ATOM 1319 O O . LYS B 1 28 ? -18.065 13.605 27.685 1.00 18.05 25 LYS B O 1
ATOM 1325 N N . VAL B 1 29 ? -18.889 11.773 28.657 1.00 21.58 26 VAL B N 1
ATOM 1326 C CA . VAL B 1 29 ? -17.681 10.965 28.549 1.00 23.42 26 VAL B CA 1
ATOM 1327 C C . VAL B 1 29 ? -18.116 9.668 27.896 1.00 25.90 26 VAL B C 1
ATOM 1328 O O . VAL B 1 29 ? -19.172 9.141 28.242 1.00 24.77 26 VAL B O 1
ATOM 1332 N N . GLU B 1 30 ? -17.330 9.183 26.936 1.00 23.78 27 GLU B N 1
ATOM 1333 C CA . GLU B 1 30 ? -17.702 7.997 26.152 1.00 24.96 27 GLU B CA 1
ATOM 1334 C C . GLU B 1 30 ? -16.446 7.226 25.789 1.00 25.38 27 GLU B C 1
ATOM 1335 O O . GLU B 1 30 ? -15.507 7.768 25.134 1.00 21.93 27 GLU B O 1
ATOM 1341 N N . GLU B 1 31 ? -16.426 5.976 26.232 1.00 24.43 28 GLU B N 1
ATOM 1342 C CA . GLU B 1 31 ? -15.301 5.099 25.985 1.00 29.55 28 GLU B CA 1
ATOM 1343 C C . GLU B 1 31 ? -15.570 4.163 24.810 1.00 28.72 28 GLU B C 1
ATOM 1344 O O . GLU B 1 31 ? -16.652 3.610 24.663 1.00 26.42 28 GLU B O 1
ATOM 1350 N N . GLY B 1 32 ? -14.565 4.015 23.951 1.00 30.24 29 GLY B N 1
ATOM 1351 C CA . GLY B 1 32 ? -14.620 3.108 22.822 1.00 27.54 29 GLY B CA 1
ATOM 1352 C C . GLY B 1 32 ? -13.353 2.285 22.740 1.00 26.86 29 GLY B C 1
ATOM 1353 O O . GLY B 1 32 ? -12.281 2.715 23.099 1.00 26.34 29 GLY B O 1
ATOM 1354 N N . LYS B 1 33 ? -13.495 1.075 22.211 1.00 31.62 30 LYS B N 1
ATOM 1355 C CA . LYS B 1 33 ? -12.406 0.148 22.073 1.00 31.26 30 LYS B CA 1
ATOM 1356 C C . LYS B 1 33 ? -12.523 -0.567 20.717 1.00 30.04 30 LYS B C 1
ATOM 1357 O O . LYS B 1 33 ? -13.628 -0.820 20.240 1.00 30.06 30 LYS B O 1
ATOM 1363 N N . ASN B 1 34 ? -11.394 -0.842 20.069 1.00 30.26 31 ASN B N 1
ATOM 1364 C CA . ASN B 1 34 ? -11.420 -1.680 18.841 1.00 31.58 31 ASN B CA 1
ATOM 1365 C C . ASN B 1 34 ? -10.526 -2.792 19.271 1.00 30.49 31 ASN B C 1
ATOM 1366 O O . ASN B 1 34 ? -9.320 -2.646 19.184 1.00 28.57 31 ASN B O 1
ATOM 1371 N N . LEU B 1 35 ? -11.124 -3.837 19.877 1.00 32.10 32 LEU B N 1
ATOM 1372 C CA . LEU B 1 35 ? -10.315 -4.901 20.497 1.00 34.19 32 LEU B CA 1
ATOM 1373 C C . LEU B 1 35 ? -9.673 -5.829 19.454 1.00 34.58 32 LEU B C 1
ATOM 1374 O O . LEU B 1 35 ? -8.634 -6.417 19.725 1.00 37.23 32 LEU B O 1
ATOM 1379 N N . SER B 1 36 ? -10.227 -5.897 18.234 1.00 31.85 33 SER B N 1
ATOM 1380 C CA . SER B 1 36 ? -9.495 -6.565 17.147 1.00 36.04 33 SER B CA 1
ATOM 1381 C C . SER B 1 36 ? -7.997 -6.207 17.091 1.00 36.48 33 SER B C 1
ATOM 1382 O O . SER B 1 36 ? -7.156 -7.092 16.898 1.00 36.06 33 SER B O 1
ATOM 1385 N N . CYS B 1 37 ? -7.691 -4.906 17.223 1.00 35.76 34 CYS B N 1
ATOM 1386 C CA . CYS B 1 37 ? -6.312 -4.327 17.090 1.00 31.70 34 CYS B CA 1
ATOM 1387 C C . CYS B 1 37 ? -5.738 -3.924 18.399 1.00 32.09 34 CYS B C 1
ATOM 1388 O O . CYS B 1 37 ? -4.529 -3.851 18.548 1.00 34.59 34 CYS B O 1
ATOM 1391 N N . GLY B 1 38 ? -6.611 -3.516 19.325 1.00 32.69 35 GLY B N 1
ATOM 1392 C CA . GLY B 1 38 ? -6.191 -3.146 20.655 1.00 33.46 35 GLY B CA 1
ATOM 1393 C C . GLY B 1 38 ? -6.205 -1.636 20.886 1.00 35.12 35 GLY B C 1
ATOM 1394 O O . GLY B 1 38 ? -5.387 -1.130 21.665 1.00 34.52 35 GLY B O 1
ATOM 1395 N N . ASP B 1 39 ? -7.126 -0.910 20.243 1.00 27.46 36 ASP B N 1
ATOM 1396 C CA . ASP B 1 39 ? -7.143 0.566 20.386 1.00 26.23 36 ASP B CA 1
ATOM 1397 C C . ASP B 1 39 ? -8.166 0.921 21.447 1.00 23.26 36 ASP B C 1
ATOM 1398 O O . ASP B 1 39 ? -9.208 0.313 21.506 1.00 24.88 36 ASP B O 1
ATOM 1403 N N . GLU B 1 40 ? -7.938 1.975 22.197 1.00 27.22 37 GLU B N 1
ATOM 1404 C CA . GLU B 1 40 ? -8.999 2.493 23.082 1.00 28.82 37 GLU B CA 1
ATOM 1405 C C . GLU B 1 40 ? -8.989 4.006 23.073 1.00 27.65 37 GLU B C 1
ATOM 1406 O O . GLU B 1 40 ? -7.930 4.639 23.049 1.00 24.03 37 GLU B O 1
ATOM 1412 N N . VAL B 1 41 ? -10.189 4.591 23.096 1.00 25.74 38 VAL B N 1
ATOM 1413 C CA . VAL B 1 41 ? -10.287 6.047 23.163 1.00 27.04 38 VAL B CA 1
ATOM 1414 C C . VAL B 1 41 ? -11.415 6.426 24.127 1.00 25.76 38 VAL B C 1
ATOM 1415 O O . VAL B 1 41 ? -12.467 5.755 24.154 1.00 25.24 38 VAL B O 1
ATOM 1419 N N . THR B 1 42 ? -11.174 7.450 24.939 1.00 21.94 39 THR B N 1
ATOM 1420 C CA . THR B 1 42 ? -12.219 8.018 25.796 1.00 21.07 39 THR B CA 1
ATOM 1421 C C . THR B 1 42 ? -12.386 9.468 25.347 1.00 20.75 39 THR B C 1
ATOM 1422 O O . THR B 1 42 ? -11.420 10.255 25.387 1.00 19.61 39 THR B O 1
ATOM 1426 N N . LEU B 1 43 ? -13.588 9.791 24.857 1.00 18.68 40 LEU B N 1
ATOM 1427 C CA . LEU B 1 43 ? -13.901 11.144 24.435 1.00 19.01 40 LEU B CA 1
ATOM 1428 C C . LEU B 1 43 ? -14.563 11.922 25.570 1.00 17.92 40 LEU B C 1
ATOM 1429 O O . LEU B 1 43 ? -15.492 11.450 26.189 1.00 19.26 40 LEU B O 1
ATOM 1434 N N . TYR B 1 44 ? -14.083 13.133 25.792 1.00 17.53 41 TYR B N 1
ATOM 1435 C CA . TYR B 1 44 ? -14.688 14.104 26.723 1.00 18.78 41 TYR B CA 1
ATOM 1436 C C . TYR B 1 44 ? -15.252 15.282 25.964 1.00 17.32 41 TYR B C 1
ATOM 1437 O O . TYR B 1 44 ? -14.539 15.867 25.162 1.00 17.86 41 TYR B O 1
ATOM 1446 N N . PHE B 1 45 ? -16.501 15.657 26.260 1.00 16.78 42 PHE B N 1
ATOM 1447 C CA . PHE B 1 45 ? -17.166 16.778 25.596 1.00 17.73 42 PHE B CA 1
ATOM 1448 C C . PHE B 1 45 ? -17.653 17.887 26.569 1.00 16.66 42 PHE B C 1
ATOM 1449 O O . PHE B 1 45 ? -18.098 17.629 27.686 1.00 15.12 42 PHE B O 1
ATOM 1457 N N . LEU B 1 46 ? -17.560 19.107 26.103 1.00 18.38 43 LEU B N 1
ATOM 1458 C CA . LEU B 1 46 ? -18.374 20.233 26.589 1.00 20.28 43 LEU B CA 1
ATOM 1459 C C . LEU B 1 46 ? -19.229 20.681 25.435 1.00 21.60 43 LEU B C 1
ATOM 1460 O O . LEU B 1 46 ? -18.737 20.797 24.307 1.00 21.45 43 LEU B O 1
ATOM 1465 N N . PHE B 1 47 ? -20.503 20.930 25.719 1.00 23.46 44 PHE B N 1
ATOM 1466 C CA . PHE B 1 47 ? -21.501 21.406 24.756 1.00 24.12 44 PHE B CA 1
ATOM 1467 C C . PHE B 1 47 ? -22.045 22.772 25.238 1.00 30.03 44 PHE B C 1
ATOM 1468 O O . PHE B 1 47 ? -21.970 23.086 26.424 1.00 27.30 44 PHE B O 1
ATOM 1476 N N . ASP B 1 48 ? -22.589 23.559 24.322 1.00 30.73 45 ASP B N 1
ATOM 1477 C CA . ASP B 1 48 ? -23.392 24.729 24.681 1.00 34.95 45 ASP B CA 1
ATOM 1478 C C . ASP B 1 48 ? -24.673 24.626 23.869 1.00 34.01 45 ASP B C 1
ATOM 1479 O O . ASP B 1 48 ? -24.724 25.073 22.732 1.00 35.35 45 ASP B O 1
ATOM 1484 N N . GLY B 1 49 ? -25.678 23.996 24.451 1.00 34.76 46 GLY B N 1
ATOM 1485 C CA . GLY B 1 49 ? -26.857 23.555 23.719 1.00 34.59 46 GLY B CA 1
ATOM 1486 C C . GLY B 1 49 ? -26.458 22.451 22.765 1.00 34.21 46 GLY B C 1
ATOM 1487 O O . GLY B 1 49 ? -25.998 21.383 23.182 1.00 33.37 46 GLY B O 1
ATOM 1488 N N . ASP B 1 50 ? -26.643 22.709 21.479 1.00 34.47 47 ASP B N 1
ATOM 1489 C CA . ASP B 1 50 ? -26.330 21.730 20.459 1.00 38.81 47 ASP B CA 1
ATOM 1490 C C . ASP B 1 50 ? -24.930 21.977 19.842 1.00 34.37 47 ASP B C 1
ATOM 1491 O O . ASP B 1 50 ? -24.522 21.251 18.954 1.00 34.80 47 ASP B O 1
ATOM 1496 N N . LYS B 1 51 ? -24.215 22.997 20.306 1.00 29.77 48 LYS B N 1
ATOM 1497 C CA . LYS B 1 51 ? -22.879 23.273 19.832 1.00 30.93 48 LYS B CA 1
ATOM 1498 C C . LYS B 1 51 ? -21.807 22.484 20.636 1.00 27.41 48 LYS B C 1
ATOM 1499 O O . LYS B 1 51 ? -21.820 22.456 21.872 1.00 25.59 48 LYS B O 1
ATOM 1505 N N . ILE B 1 52 ? -20.892 21.860 19.924 1.00 24.85 49 ILE B N 1
ATOM 1506 C CA . ILE B 1 52 ? -19.753 21.206 20.563 1.00 24.04 49 ILE B CA 1
ATOM 1507 C C . ILE B 1 52 ? -18.727 22.286 20.819 1.00 22.26 49 ILE B C 1
ATOM 1508 O O . ILE B 1 52 ? -18.161 22.857 19.904 1.00 21.50 49 ILE B O 1
ATOM 1513 N N . VAL B 1 53 ? -18.514 22.584 22.093 1.00 23.26 50 VAL B N 1
ATOM 1514 C CA . VAL B 1 53 ? -17.565 23.607 22.497 1.00 23.64 50 VAL B CA 1
ATOM 1515 C C . VAL B 1 53 ? -16.139 23.068 22.627 1.00 22.84 50 VAL B C 1
ATOM 1516 O O . VAL B 1 53 ? -15.189 23.731 22.252 1.00 22.22 50 VAL B O 1
ATOM 1520 N N . ASP B 1 54 ? -15.968 21.892 23.218 1.00 23.62 51 ASP B N 1
ATOM 1521 C CA . ASP B 1 54 ? -14.619 21.353 23.387 1.00 23.86 51 ASP B CA 1
ATOM 1522 C C . ASP B 1 54 ? -14.686 19.831 23.395 1.00 21.57 51 ASP B C 1
ATOM 1523 O O . ASP B 1 54 ? -15.692 19.242 23.834 1.00 19.26 51 ASP B O 1
ATOM 1528 N N . VAL B 1 55 ? -13.619 19.217 22.897 1.00 18.60 52 VAL B N 1
ATOM 1529 C CA . VAL B 1 55 ? -13.459 17.757 22.904 1.00 18.58 52 VAL B CA 1
ATOM 1530 C C . VAL B 1 55 ? -11.978 17.451 23.173 1.00 17.39 52 VAL B C 1
ATOM 1531 O O . VAL B 1 55 ? -11.094 18.101 22.621 1.00 15.06 52 VAL B O 1
ATOM 1535 N N . LYS B 1 56 ? -11.772 16.513 24.069 1.00 19.05 53 LYS B N 1
ATOM 1536 C CA . LYS B 1 56 ? -10.455 15.957 24.370 1.00 20.52 53 LYS B CA 1
ATOM 1537 C C . LYS B 1 56 ? -10.587 14.452 24.398 1.00 20.25 53 LYS B C 1
ATOM 1538 O O . LYS B 1 56 ? -11.714 13.939 24.555 1.00 18.07 53 LYS B O 1
ATOM 1544 N N . PHE B 1 57 ? -9.440 13.743 24.263 1.00 19.20 54 PHE B N 1
ATOM 1545 C CA . PHE B 1 57 ? -9.460 12.280 24.334 1.00 18.98 54 PHE B CA 1
ATOM 1546 C C . PHE B 1 57 ? -8.360 11.743 25.237 1.00 18.11 54 PHE B C 1
ATOM 1547 O O . PHE B 1 57 ? -7.261 12.306 25.295 1.00 16.30 54 PHE B O 1
ATOM 1555 N N . GLU B 1 58 ? -8.698 10.666 25.914 1.00 18.24 55 GLU B N 1
ATOM 1556 C CA . GLU B 1 58 ? -7.746 9.853 26.628 1.00 21.33 55 GLU B CA 1
ATOM 1557 C C . GLU B 1 58 ? -7.647 8.464 26.005 1.00 20.42 55 GLU B C 1
ATOM 1558 O O . GLU B 1 58 ? -8.437 8.065 25.140 1.00 19.80 55 GLU B O 1
ATOM 1564 N N . GLY B 1 59 ? -6.621 7.739 26.431 1.00 22.67 56 GLY B N 1
ATOM 1565 C CA . GLY B 1 59 ? -6.384 6.375 25.929 1.00 23.70 56 GLY B CA 1
ATOM 1566 C C . GLY B 1 59 ? -5.336 6.470 24.850 1.00 23.05 56 GLY B C 1
ATOM 1567 O O . GLY B 1 59 ? -4.775 7.558 24.627 1.00 25.75 56 GLY B O 1
ATOM 1568 N N . HIS B 1 60 ? -5.039 5.334 24.210 1.00 21.16 57 HIS B N 1
ATOM 1569 C CA . HIS B 1 60 ? -4.038 5.281 23.160 1.00 20.97 57 HIS B CA 1
ATOM 1570 C C . HIS B 1 60 ? -4.298 4.097 22.264 1.00 19.26 57 HIS B C 1
ATOM 1571 O O . HIS B 1 60 ? -5.033 3.192 22.600 1.00 20.20 57 HIS B O 1
ATOM 1578 N N . GLY B 1 61 ? -3.726 4.122 21.089 1.00 20.47 58 GLY B N 1
ATOM 1579 C CA . GLY B 1 61 ? -3.939 3.053 20.131 1.00 19.85 58 GLY B CA 1
ATOM 1580 C C . GLY B 1 61 ? -2.930 3.149 18.983 1.00 21.19 58 GLY B C 1
ATOM 1581 O O . GLY B 1 61 ? -1.888 3.778 19.102 1.00 19.78 58 GLY B O 1
ATOM 1582 N N . CYS B 1 62 ? -3.231 2.507 17.855 1.00 22.22 59 CYS B N 1
ATOM 1583 C CA . CYS B 1 62 ? -2.327 2.592 16.714 1.00 22.87 59 CYS B CA 1
ATOM 1584 C C . CYS B 1 62 ? -2.299 4.011 16.136 1.00 24.99 59 CYS B C 1
ATOM 1585 O O . CYS B 1 62 ? -3.112 4.878 16.481 1.00 22.21 59 CYS B O 1
ATOM 1588 N N . ALA B 1 63 ? -1.373 4.263 15.226 1.00 22.45 60 ALA B N 1
ATOM 1589 C CA 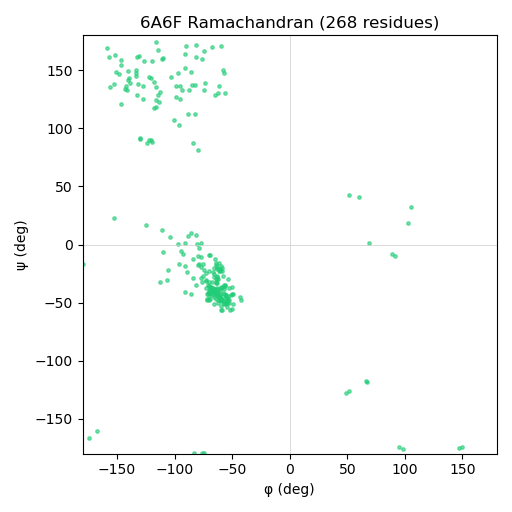. ALA B 1 63 ? -1.327 5.578 14.587 1.00 19.86 60 ALA B CA 1
ATOM 1590 C C . ALA B 1 63 ? -2.570 5.962 13.751 1.00 20.16 60 ALA B C 1
ATOM 1591 O O . ALA B 1 63 ? -2.855 7.149 13.602 1.00 19.33 60 ALA B O 1
ATOM 1593 N N . ILE B 1 64 ? -3.292 4.998 13.211 1.00 20.48 61 ILE B N 1
ATOM 1594 C CA . ILE B 1 64 ? -4.474 5.277 12.432 1.00 20.36 61 ILE B CA 1
ATOM 1595 C C . ILE B 1 64 ? -5.579 5.759 13.399 1.00 19.66 61 ILE B C 1
ATOM 1596 O O . ILE B 1 64 ? -6.281 6.715 13.091 1.00 16.82 61 ILE B O 1
ATOM 1601 N N . SER B 1 65 ? -5.805 5.056 14.503 1.00 18.06 62 SER B N 1
ATOM 1602 C CA . SER B 1 65 ? -6.883 5.459 15.394 1.00 18.90 62 SER B CA 1
ATOM 1603 C C . SER B 1 65 ? -6.619 6.835 16.038 1.00 17.77 62 SER B C 1
ATOM 1604 O O . SER B 1 65 ? -7.542 7.606 16.213 1.00 17.74 62 SER B O 1
ATOM 1607 N N . GLN B 1 66 ? -5.371 7.099 16.401 1.00 18.36 63 GLN B N 1
ATOM 1608 C CA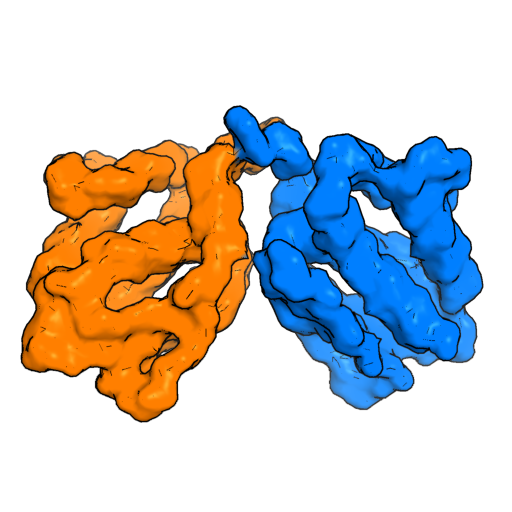 . GLN B 1 66 ? -4.973 8.353 17.025 1.00 19.04 63 GLN B CA 1
ATOM 1609 C C . GLN B 1 66 ? -5.057 9.530 16.017 1.00 18.56 63 GLN B C 1
ATOM 1610 O O . GLN B 1 66 ? -5.598 10.593 16.350 1.00 14.50 63 GLN B O 1
ATOM 1616 N N . ALA B 1 67 ? -4.518 9.328 14.813 1.00 16.28 64 ALA B N 1
ATOM 1617 C CA . ALA B 1 67 ? -4.634 10.324 13.745 1.00 16.54 64 ALA B CA 1
ATOM 1618 C C . ALA B 1 67 ? -6.108 10.629 13.446 1.00 15.04 64 ALA B C 1
ATOM 1619 O O . ALA B 1 67 ? -6.488 11.765 13.322 1.00 15.25 64 ALA B O 1
ATOM 1621 N N . SER B 1 68 ? -6.920 9.605 13.419 1.00 14.96 65 SER B N 1
ATOM 1622 C CA . SER B 1 68 ? -8.295 9.773 13.080 1.00 15.66 65 SER B CA 1
ATOM 1623 C C . SER B 1 68 ? -8.993 10.559 14.184 1.00 15.93 65 SER B C 1
ATOM 1624 O O . SER B 1 68 ? -9.842 11.385 13.886 1.00 14.69 65 SER B O 1
ATOM 1627 N N . THR B 1 69 ? -8.668 10.234 15.445 1.00 15.54 66 THR B N 1
ATOM 1628 C CA . THR B 1 69 ? -9.231 10.925 16.593 1.00 15.02 66 THR B CA 1
ATOM 1629 C C . THR B 1 69 ? -8.914 12.389 16.556 1.00 15.49 66 THR B C 1
ATOM 1630 O O . THR B 1 69 ? -9.796 13.219 16.754 1.00 16.24 66 THR B O 1
ATOM 1634 N N . ASN B 1 70 ? -7.666 12.722 16.303 1.00 14.11 67 ASN B N 1
ATOM 1635 C CA . ASN B 1 70 ? -7.258 14.106 16.209 1.00 15.55 67 ASN B CA 1
ATOM 1636 C C . ASN B 1 70 ? -7.849 14.898 15.065 1.00 15.51 67 ASN B C 1
ATOM 1637 O O . ASN B 1 70 ? -8.290 16.025 15.265 1.00 15.20 67 ASN B O 1
ATOM 1642 N N . VAL B 1 71 ? -7.938 14.313 13.889 1.00 15.35 68 VAL B N 1
ATOM 1643 C CA . VAL B 1 71 ? -8.523 15.040 12.775 1.00 15.28 68 VAL B CA 1
ATOM 1644 C C . VAL B 1 71 ? -10.041 15.190 13.069 1.00 15.59 68 VAL B C 1
ATOM 1645 O O . VAL B 1 71 ? -10.626 16.236 12.843 1.00 17.46 68 VAL B O 1
ATOM 1649 N N . MET B 1 72 ? -10.648 14.170 13.631 1.00 14.64 69 MET B N 1
ATOM 1650 C CA . MET B 1 72 ? -12.034 14.266 14.058 1.00 14.87 69 MET B CA 1
ATOM 1651 C C . MET B 1 72 ? -12.321 15.455 15.023 1.00 15.35 69 MET B C 1
ATOM 1652 O O . MET B 1 72 ? -13.221 16.268 14.763 1.00 13.41 69 MET B O 1
ATOM 1657 N N . ILE B 1 73 ? -11.563 15.541 16.121 1.00 14.77 70 ILE B N 1
ATOM 1658 C CA . ILE B 1 73 ? -11.727 16.621 17.089 1.00 15.80 70 ILE B CA 1
ATOM 1659 C C . ILE B 1 73 ? -11.518 18.004 16.449 1.00 16.00 70 ILE B C 1
ATOM 1660 O O . ILE B 1 73 ? -12.306 18.947 16.630 1.00 15.02 70 ILE B O 1
ATOM 1665 N N . GLU B 1 74 ? -10.438 18.111 15.674 1.00 16.98 71 GLU B N 1
ATOM 1666 C CA . GLU B 1 74 ? -10.129 19.349 15.017 1.00 17.85 71 GLU B CA 1
ATOM 1667 C C . GLU B 1 74 ? -11.317 19.813 14.127 1.00 19.79 71 GLU B C 1
ATOM 1668 O O . GLU B 1 74 ? -11.582 21.020 14.046 1.00 17.03 71 GLU B O 1
ATOM 1674 N N . GLN B 1 75 ? -12.037 18.880 13.508 1.00 17.97 72 GLN B N 1
ATOM 1675 C CA . GLN B 1 75 ? -13.122 19.233 12.608 1.00 20.00 72 GLN B CA 1
ATOM 1676 C C . GLN B 1 75 ? -14.496 19.391 13.268 1.00 20.45 72 GLN B C 1
ATOM 1677 O O . GLN B 1 75 ? -15.358 20.063 12.716 1.00 20.82 72 GLN B O 1
ATOM 1683 N N . ILE B 1 76 ? -14.737 18.781 14.421 1.00 19.13 73 ILE B N 1
ATOM 1684 C CA . ILE B 1 76 ? -16.044 18.863 15.009 1.00 18.30 73 ILE B CA 1
ATOM 1685 C C . ILE B 1 76 ? -16.154 19.964 16.051 1.00 20.97 73 ILE B C 1
ATOM 1686 O O . ILE B 1 76 ? -17.273 20.323 16.412 1.00 20.40 73 ILE B O 1
ATOM 1691 N N . ILE B 1 77 ? -15.037 20.491 16.559 1.00 19.88 74 ILE B N 1
ATOM 1692 C CA . ILE B 1 77 ? -15.123 21.592 17.553 1.00 22.01 74 ILE B CA 1
ATOM 1693 C C . ILE B 1 77 ? -15.727 22.846 16.907 1.00 22.73 74 ILE B C 1
ATOM 1694 O O . ILE B 1 77 ? -15.262 23.295 15.896 1.00 21.75 74 ILE B O 1
ATOM 1699 N N . GLY B 1 78 ? -16.746 23.409 17.542 1.00 24.97 75 GLY B N 1
ATOM 1700 C CA . GLY B 1 78 ? -17.480 24.540 16.958 1.00 26.08 75 GLY B CA 1
ATOM 1701 C C . GLY B 1 78 ? -18.693 24.132 16.120 1.00 29.14 75 GLY B C 1
ATOM 1702 O O . GLY B 1 78 ? -19.498 24.981 15.741 1.00 29.02 75 GLY B O 1
ATOM 1703 N N . LYS B 1 79 ? -18.853 22.850 15.830 1.00 26.57 76 LYS B N 1
ATOM 1704 C CA . LYS B 1 79 ? -19.992 22.406 15.063 1.00 28.90 76 LYS B CA 1
ATOM 1705 C C . LYS B 1 79 ? -21.119 22.058 15.995 1.00 27.03 76 LYS B C 1
ATOM 1706 O O . LYS B 1 79 ? -20.902 21.838 17.203 1.00 25.11 76 LYS B O 1
ATOM 1712 N N . THR B 1 80 ? -22.316 21.958 15.422 1.00 23.53 77 THR B N 1
ATOM 1713 C CA . THR B 1 80 ? -23.427 21.365 16.134 1.00 23.97 77 THR B CA 1
ATOM 1714 C C . THR B 1 80 ? -23.304 19.882 16.166 1.00 24.45 77 THR B C 1
ATOM 1715 O O . THR B 1 80 ? -22.597 19.292 15.340 1.00 25.11 77 THR B O 1
ATOM 1719 N N . LYS B 1 81 ? -24.005 19.258 17.114 1.00 25.20 78 LYS B N 1
ATOM 1720 C CA . LYS B 1 81 ? -24.095 17.789 17.169 1.00 26.41 78 LYS B CA 1
ATOM 1721 C C . LYS B 1 81 ? -24.619 17.148 15.874 1.00 28.61 78 LYS B C 1
ATOM 1722 O O . LYS B 1 81 ? -24.078 16.128 15.442 1.00 29.22 78 LYS B O 1
ATOM 1728 N N . GLN B 1 82 ? -25.665 17.739 15.275 1.00 29.81 79 GLN B N 1
ATOM 1729 C CA . GLN B 1 82 ? -26.195 17.343 13.959 1.00 29.24 79 GLN B CA 1
ATOM 1730 C C . GLN B 1 82 ? -25.093 17.412 12.904 1.00 26.95 79 GLN B C 1
ATOM 1731 O O . GLN B 1 82 ? -24.943 16.474 12.142 1.00 25.05 79 GLN B O 1
ATOM 1737 N N . GLU B 1 83 ? -24.352 18.522 12.844 1.00 25.47 80 GLU B N 1
ATOM 1738 C CA . GLU B 1 83 ? -23.264 18.636 11.869 1.00 27.91 80 GLU B CA 1
ATOM 1739 C C . GLU B 1 83 ? -22.186 17.564 12.074 1.00 25.09 80 GLU B C 1
ATOM 1740 O O . GLU B 1 83 ? -21.681 16.993 11.115 1.00 22.58 80 GLU B O 1
ATOM 1746 N N . ALA B 1 84 ? -21.877 17.258 13.322 1.00 23.04 81 ALA B N 1
ATOM 1747 C CA . ALA B 1 84 ? -20.841 16.281 13.606 1.00 22.94 81 ALA B CA 1
ATOM 1748 C C . ALA B 1 84 ? -21.283 14.890 13.201 1.00 24.71 81 ALA B C 1
ATOM 1749 O O . ALA B 1 84 ? -20.479 14.074 12.708 1.00 23.31 81 ALA B O 1
ATOM 1751 N N . LEU B 1 85 ? -22.571 14.632 13.402 1.00 25.39 82 LEU B N 1
ATOM 1752 C CA . LEU B 1 85 ? -23.200 13.377 12.977 1.00 27.66 82 LEU B CA 1
ATOM 1753 C C . LEU B 1 85 ? -23.303 13.234 11.467 1.00 25.92 82 LEU B C 1
ATOM 1754 O O . LEU B 1 85 ? -23.185 12.127 10.947 1.00 27.83 82 LEU B O 1
ATOM 1759 N N . GLU B 1 86 ? -23.550 14.335 10.775 1.00 26.98 83 GLU B N 1
ATOM 1760 C CA . GLU B 1 86 ? -23.551 14.320 9.310 1.00 28.68 83 GLU B CA 1
ATOM 1761 C C . GLU B 1 86 ? -22.140 14.016 8.820 1.00 27.03 83 GLU B C 1
ATOM 1762 O O . GLU B 1 86 ? -21.935 13.218 7.900 1.00 24.51 83 GLU B O 1
ATOM 1768 N N . MET B 1 87 ? -21.151 14.602 9.475 1.00 25.76 84 MET B N 1
ATOM 1769 C CA . MET B 1 87 ? -19.750 14.349 9.106 1.00 26.71 84 MET B CA 1
ATOM 1770 C C . MET B 1 87 ? -19.360 12.883 9.370 1.00 23.64 84 MET B C 1
ATOM 1771 O O . MET B 1 87 ? -18.752 12.229 8.514 1.00 23.47 84 MET B O 1
ATOM 1776 N N . MET B 1 88 ? -19.746 12.361 10.536 1.00 21.86 85 MET B N 1
ATOM 1777 C CA . MET B 1 88 ? -19.566 10.965 10.882 1.00 23.14 85 MET B CA 1
ATOM 1778 C C . MET B 1 88 ? -20.116 9.964 9.857 1.00 25.18 85 MET B C 1
ATOM 1779 O O . MET B 1 88 ? -19.459 8.995 9.495 1.00 22.10 85 MET B O 1
ATOM 1784 N N . LYS B 1 89 ? -21.365 10.177 9.460 1.00 27.44 86 LYS B N 1
ATOM 1785 C CA . LYS B 1 89 ? -22.046 9.313 8.474 1.00 28.81 86 LYS B CA 1
ATOM 1786 C C . LYS B 1 89 ? -21.284 9.312 7.142 1.00 25.37 86 LYS B C 1
ATOM 1787 O O . LYS B 1 89 ? -21.104 8.269 6.515 1.00 26.97 86 LYS B O 1
ATOM 1793 N N . ASN B 1 90 ? -20.825 10.475 6.720 1.00 23.91 87 ASN B N 1
ATOM 1794 C CA . ASN B 1 90 ? -20.025 10.590 5.512 1.00 24.84 87 ASN B CA 1
ATOM 1795 C C . ASN B 1 90 ? -18.679 9.906 5.634 1.00 25.36 87 ASN B C 1
ATOM 1796 O O . ASN B 1 90 ? -18.204 9.320 4.663 1.00 24.72 87 ASN B O 1
ATOM 1801 N N . ALA B 1 91 ? -18.055 9.998 6.814 1.00 23.40 88 ALA B N 1
ATOM 1802 C CA . ALA B 1 91 ? -16.765 9.298 7.077 1.00 23.15 88 ALA B CA 1
ATOM 1803 C C . ALA B 1 91 ? -16.934 7.802 6.972 1.00 24.68 88 ALA B C 1
ATOM 1804 O O . ALA B 1 91 ? -16.105 7.123 6.393 1.00 24.11 88 ALA B O 1
ATOM 1806 N N . GLU B 1 92 ? -18.054 7.307 7.503 1.00 24.58 89 GLU B N 1
ATOM 1807 C CA . GLU B 1 92 ? -18.348 5.904 7.433 1.00 26.43 89 GLU B CA 1
ATOM 1808 C C . GLU B 1 92 ? -18.679 5.466 5.990 1.00 25.83 89 GLU B C 1
ATOM 1809 O O . GLU B 1 92 ? -18.166 4.444 5.514 1.00 24.56 89 GLU B O 1
ATOM 1815 N N . ASN B 1 93 ? -19.552 6.202 5.308 1.00 25.02 90 ASN B N 1
ATOM 1816 C CA . ASN B 1 93 ? -19.800 5.971 3.869 1.00 26.17 90 ASN B CA 1
ATOM 1817 C C . ASN B 1 93 ? -18.525 5.901 3.059 1.00 28.54 90 ASN B C 1
ATOM 1818 O O . ASN B 1 93 ? -18.400 5.039 2.192 1.00 29.66 90 ASN B O 1
ATOM 1823 N N . MET B 1 94 ? -17.575 6.802 3.331 1.00 27.40 91 MET B N 1
ATOM 1824 C CA . MET B 1 94 ? -16.287 6.761 2.623 1.00 27.19 91 MET B CA 1
ATOM 1825 C C . MET B 1 94 ? -15.562 5.410 2.765 1.00 30.17 91 MET B C 1
ATOM 1826 O O . MET B 1 94 ? -14.992 4.891 1.772 1.00 29.70 91 MET B O 1
ATOM 1831 N N . MET B 1 95 ? -15.553 4.829 3.969 1.00 29.11 92 MET B N 1
ATOM 1832 C CA . MET B 1 95 ? -14.940 3.508 4.171 1.00 31.97 92 MET B CA 1
ATOM 1833 C C . MET B 1 95 ? -15.753 2.350 3.586 1.00 34.27 92 MET B C 1
ATOM 1834 O O . MET B 1 95 ? -15.183 1.322 3.244 1.00 38.83 92 MET B O 1
ATOM 1839 N N . LEU B 1 96 ? -17.078 2.473 3.533 1.00 37.64 93 LEU B N 1
ATOM 1840 C CA . LEU B 1 96 ? -17.926 1.390 3.024 1.00 39.48 93 LEU B CA 1
ATOM 1841 C C . LEU B 1 96 ? -18.082 1.411 1.511 1.00 41.30 93 LEU B C 1
ATOM 1842 O O . LEU B 1 96 ? -18.938 0.721 1.000 1.00 43.98 93 LEU B O 1
ATOM 1847 N N . GLY B 1 97 ? -17.306 2.230 0.798 1.00 41.70 94 GLY B N 1
ATOM 1848 C CA . GLY B 1 97 ? -17.466 2.382 -0.639 1.00 41.89 94 GLY B CA 1
ATOM 1849 C C . GLY B 1 97 ? -18.739 3.077 -1.075 1.00 46.59 94 GLY B C 1
ATOM 1850 O O . GLY B 1 97 ? -18.976 3.242 -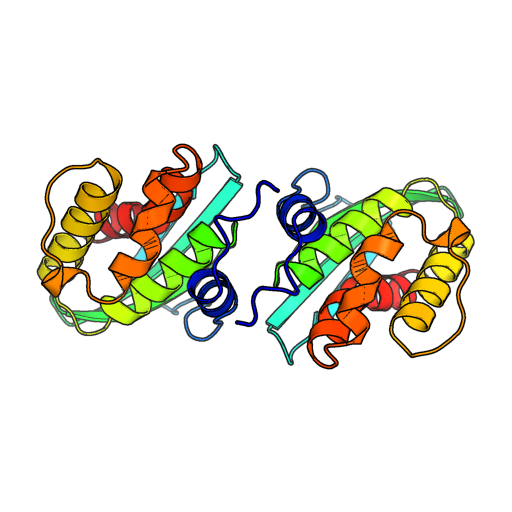2.273 1.00 50.61 94 GLY B O 1
ATOM 1851 N N . LYS B 1 98 ? -19.572 3.498 -0.130 1.00 49.49 95 LYS B N 1
ATOM 1852 C CA . LYS B 1 98 ? -20.784 4.231 -0.479 1.00 50.03 95 LYS B CA 1
ATOM 1853 C C . LYS B 1 98 ? -20.403 5.646 -0.839 1.00 50.40 95 LYS B C 1
ATOM 1854 O O . LYS B 1 98 ? -19.213 5.987 -0.869 1.00 55.11 95 LYS B O 1
ATOM 1860 N N . GLU B 1 99 ? -21.383 6.465 -1.174 1.00 54.11 96 GLU B N 1
ATOM 1861 C CA . GLU B 1 99 ? -21.070 7.792 -1.687 1.00 57.27 96 GLU B CA 1
ATOM 1862 C C . GLU B 1 99 ? -21.022 8.768 -0.511 1.00 46.58 96 GLU B C 1
ATOM 1863 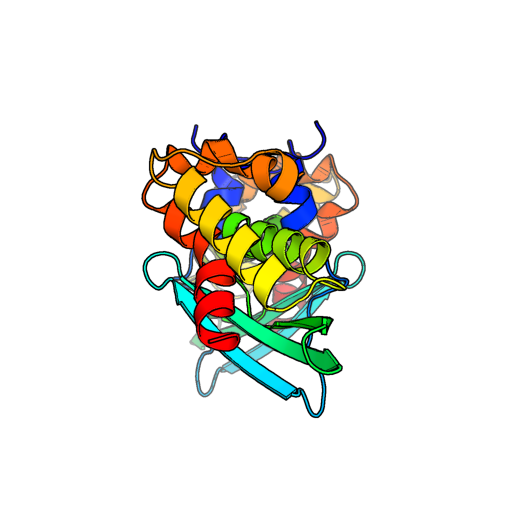O O . GLU B 1 99 ? -21.673 8.560 0.510 1.00 44.75 96 GLU B O 1
ATOM 1869 N N . PHE B 1 100 ? -20.218 9.816 -0.668 1.00 37.93 97 PHE B N 1
ATOM 1870 C CA . PHE B 1 100 ? -19.978 10.762 0.387 1.00 35.38 97 PHE B CA 1
ATOM 1871 C C . PHE B 1 100 ? -19.765 12.153 -0.189 1.00 36.87 97 PHE B C 1
ATOM 1872 O O . PHE B 1 100 ? -19.457 12.337 -1.383 1.00 33.48 97 PHE B O 1
ATOM 1880 N N . ASP B 1 101 ? -19.970 13.127 0.680 1.00 36.90 98 ASP B N 1
ATOM 1881 C CA . ASP B 1 101 ? -19.863 14.534 0.356 1.00 37.36 98 ASP B CA 1
ATOM 1882 C C . ASP B 1 101 ? -18.460 15.014 0.763 1.00 38.52 98 ASP B C 1
ATOM 1883 O O . ASP B 1 101 ? -18.160 15.216 1.952 1.00 36.81 98 ASP B O 1
ATOM 1888 N N . GLU B 1 102 ? -17.601 15.169 -0.238 1.00 38.80 99 GLU B N 1
ATOM 1889 C CA . GLU B 1 102 ? -16.255 15.656 -0.070 1.00 40.19 99 GLU B CA 1
ATOM 1890 C C . GLU B 1 102 ? -16.189 16.982 0.696 1.00 39.30 99 GLU B C 1
ATOM 1891 O O . GLU B 1 102 ? -15.293 17.162 1.508 1.00 35.95 99 GLU B O 1
ATOM 1897 N N . ASN B 1 103 ? -17.141 17.888 0.480 1.00 36.84 100 ASN B N 1
ATOM 1898 C CA . ASN B 1 103 ? -17.101 19.197 1.139 1.00 40.64 100 ASN B CA 1
ATOM 1899 C C . ASN B 1 103 ? -17.319 19.086 2.630 1.00 36.58 100 ASN B C 1
ATOM 1900 O O . ASN B 1 103 ? -16.717 19.824 3.394 1.00 40.12 100 ASN B O 1
ATOM 1905 N N . VAL B 1 104 ? -18.194 18.169 3.016 1.00 32.86 101 VAL B N 1
ATOM 1906 C CA . VAL B 1 104 ? -18.440 17.859 4.403 1.00 31.74 101 VAL B CA 1
ATOM 1907 C C . VAL B 1 104 ? -17.196 17.292 5.091 1.00 27.60 101 VAL B C 1
ATOM 1908 O O . VAL B 1 104 ? -16.914 17.666 6.184 1.00 28.05 101 VAL B O 1
ATOM 1912 N N . LEU B 1 105 ? -16.461 16.401 4.439 1.00 25.60 102 LEU B N 1
ATOM 1913 C CA . LEU B 1 105 ? -15.328 15.719 5.062 1.00 22.53 102 LEU B CA 1
ATOM 1914 C C . LEU B 1 105 ? -14.071 16.531 5.184 1.00 24.08 102 LEU B C 1
ATOM 1915 O O . LEU B 1 105 ? -13.293 16.332 6.125 1.00 23.56 102 LEU B O 1
ATOM 1920 N N . GLY B 1 106 ? -13.869 17.476 4.268 1.00 23.26 103 GLY B N 1
ATOM 1921 C CA . GLY B 1 106 ? -12.628 18.255 4.253 1.00 23.24 103 GLY B CA 1
ATOM 1922 C C . GLY B 1 106 ? -11.413 17.363 4.335 1.00 20.52 103 GLY B C 1
ATOM 1923 O O . GLY B 1 106 ? -11.276 16.427 3.555 1.00 19.37 103 GLY B O 1
ATOM 1924 N N . PRO B 1 107 ? -10.508 17.640 5.296 1.00 22.09 104 PRO B N 1
ATOM 1925 C CA . PRO B 1 107 ? -9.248 16.879 5.358 1.00 20.74 104 PRO B CA 1
ATOM 1926 C C . PRO B 1 107 ? -9.401 15.438 5.786 1.00 18.07 104 PRO B C 1
ATOM 1927 O O . PRO B 1 107 ? -8.429 14.667 5.723 1.00 19.25 104 PRO B O 1
ATOM 1931 N N . ILE B 1 108 ? -10.589 15.059 6.223 1.00 17.93 105 ILE B N 1
ATOM 1932 C CA . ILE B 1 108 ? -10.895 13.644 6.555 1.00 18.01 105 ILE B CA 1
ATOM 1933 C C . ILE B 1 108 ? -10.717 12.756 5.330 1.00 17.29 105 ILE B C 1
ATOM 1934 O O . ILE B 1 108 ? -10.416 11.568 5.396 1.00 16.14 105 ILE B O 1
ATOM 1939 N N . ILE B 1 109 ? -10.796 13.358 4.162 1.00 19.67 106 ILE B N 1
ATOM 1940 C CA . ILE B 1 109 ? -10.568 12.631 2.959 1.00 19.55 106 ILE B CA 1
ATOM 1941 C C . ILE B 1 109 ? -9.160 12.092 2.875 1.00 20.26 106 ILE B C 1
ATOM 1942 O O . ILE B 1 109 ? -8.897 11.207 2.072 1.00 20.60 106 ILE B O 1
ATOM 1947 N N . ASN B 1 110 ? -8.225 12.635 3.646 1.00 20.00 107 ASN B N 1
ATOM 1948 C CA . ASN B 1 110 ? -6.888 12.041 3.673 1.00 19.44 107 ASN B CA 1
ATOM 1949 C C . ASN B 1 110 ? -6.850 10.621 4.247 1.00 19.35 107 ASN B C 1
ATOM 1950 O O . ASN B 1 110 ? -5.835 9.953 4.116 1.00 19.43 107 ASN B O 1
ATOM 1955 N N . PHE B 1 111 ? -7.920 10.155 4.881 1.00 17.20 108 PHE B N 1
ATOM 1956 C CA . PHE B 1 111 ? -7.991 8.748 5.256 1.00 17.65 108 PHE B CA 1
ATOM 1957 C C . PHE B 1 111 ? -8.576 7.811 4.205 1.00 18.12 108 PHE B C 1
ATOM 1958 O O . PHE B 1 111 ? -8.785 6.638 4.506 1.00 18.71 108 PHE B O 1
ATOM 1966 N N . TYR B 1 112 ? -8.835 8.310 2.998 1.00 19.35 109 TYR B N 1
ATOM 1967 C CA . TYR B 1 112 ? -9.491 7.525 1.956 1.00 19.94 109 TYR B CA 1
ATOM 1968 C C . TYR B 1 112 ? -8.757 6.230 1.750 1.00 18.51 109 TYR B C 1
ATOM 1969 O O . TYR B 1 112 ? -9.368 5.216 1.700 1.00 17.77 109 TYR B O 1
ATOM 1978 N N . ASP B 1 113 ? -7.438 6.267 1.695 1.00 17.99 110 ASP B N 1
ATOM 1979 C CA . ASP B 1 113 ? -6.657 5.037 1.364 1.00 20.94 110 ASP B CA 1
ATOM 1980 C C . ASP B 1 113 ? -6.794 3.914 2.421 1.00 21.41 110 ASP B C 1
ATOM 1981 O O . ASP B 1 113 ? -6.521 2.778 2.125 1.00 20.15 110 ASP B O 1
ATOM 1986 N N . VAL B 1 114 ? -7.252 4.255 3.626 1.00 19.58 111 VAL B N 1
ATOM 1987 C CA . VAL B 1 114 ? -7.390 3.277 4.702 1.00 20.26 111 VAL B CA 1
ATOM 1988 C C . VAL B 1 114 ? -8.400 2.234 4.294 1.00 21.05 111 VAL B C 1
ATOM 1989 O O . VAL B 1 114 ? -8.289 1.073 4.702 1.00 19.44 111 VAL B O 1
ATOM 1993 N N . LYS B 1 115 ? -9.382 2.603 3.472 1.00 22.20 112 LYS B N 1
ATOM 1994 C CA . LYS B 1 115 ? -10.359 1.596 3.069 1.00 26.82 112 LYS B CA 1
ATOM 1995 C C . LYS B 1 115 ? -9.727 0.395 2.288 1.00 27.87 112 LYS B C 1
ATOM 1996 O O . LYS B 1 115 ? -10.325 -0.663 2.204 1.00 28.98 112 LYS B O 1
ATOM 2002 N N . ASN B 1 116 ? -8.496 0.552 1.804 1.00 26.40 113 ASN B N 1
ATOM 2003 C CA . ASN B 1 116 ? -7.810 -0.538 1.121 1.00 30.37 113 ASN B CA 1
ATOM 2004 C C . ASN B 1 116 ? -7.275 -1.562 2.088 1.00 35.27 113 ASN B C 1
ATOM 2005 O O . ASN B 1 116 ? -6.837 -2.611 1.667 1.00 38.09 113 ASN B O 1
ATOM 2010 N N . TYR B 1 117 ? -7.289 -1.249 3.385 1.00 36.62 114 TYR B N 1
ATOM 2011 C CA . TYR B 1 117 ? -6.792 -2.158 4.385 1.00 33.71 114 TYR B CA 1
ATOM 2012 C C . TYR B 1 117 ? -7.951 -2.480 5.329 1.00 33.92 114 TYR B C 1
ATOM 2013 O O . TYR B 1 117 ? -8.140 -1.817 6.342 1.00 29.52 114 TYR B O 1
ATOM 2022 N N . PRO B 1 118 ? -8.745 -3.517 4.990 1.00 35.73 115 PRO B N 1
ATOM 2023 C CA . PRO B 1 118 ? -9.991 -3.727 5.695 1.00 37.18 115 PRO B CA 1
ATOM 2024 C C . PRO B 1 118 ? -9.909 -3.931 7.217 1.00 35.63 115 PRO B C 1
ATOM 2025 O O . PRO B 1 118 ? -10.889 -3.676 7.876 1.00 33.85 115 PRO B O 1
ATOM 2029 N N . MET B 1 119 ? -8.785 -4.356 7.794 1.00 38.31 116 MET B N 1
ATOM 2030 C CA . MET B 1 119 ? -8.719 -4.431 9.285 1.00 40.26 116 MET B CA 1
ATOM 2031 C C . MET B 1 119 ? -8.546 -3.028 9.928 1.00 35.82 116 MET B C 1
ATOM 2032 O O . MET B 1 119 ? -9.113 -2.744 10.985 1.00 31.84 116 MET B O 1
ATOM 2037 N N . ARG B 1 120 ? -7.848 -2.131 9.228 1.00 30.07 117 ARG B N 1
ATOM 2038 C CA . ARG B 1 120 ? -7.574 -0.793 9.740 1.00 26.15 117 ARG B CA 1
ATOM 2039 C C . ARG B 1 120 ? -8.751 0.159 9.5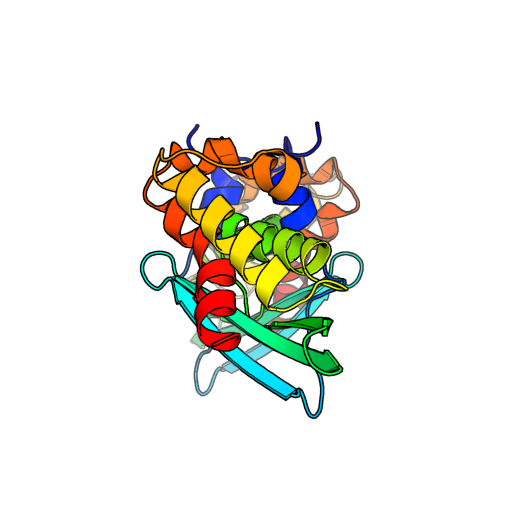95 1.00 23.28 117 ARG B C 1
ATOM 2040 O O . ARG B 1 120 ? -8.773 1.230 10.188 1.00 22.12 117 ARG B O 1
ATOM 2048 N N . VAL B 1 121 ? -9.772 -0.255 8.868 1.00 23.74 118 VAL B N 1
ATOM 2049 C CA . VAL B 1 121 ? -11.024 0.476 8.777 1.00 24.19 118 VAL B CA 1
ATOM 2050 C C . VAL B 1 121 ? -11.653 0.695 10.132 1.00 25.01 118 VAL B C 1
ATOM 2051 O O . VAL B 1 121 ? -12.200 1.768 10.409 1.00 21.60 118 VAL B O 1
ATOM 2055 N N . LYS B 1 122 ? -11.491 -0.286 11.000 1.00 25.28 119 LYS B N 1
ATOM 2056 C CA . LYS B 1 122 ? -11.993 -0.214 12.376 1.00 26.40 119 LYS B CA 1
ATOM 2057 C C . LYS B 1 122 ? -11.214 0.760 13.212 1.00 24.40 119 LYS B C 1
ATOM 2058 O O . LYS B 1 122 ? -11.779 1.416 14.095 1.00 23.66 119 LYS B O 1
ATOM 2064 N N . CYS B 1 123 ? -9.918 0.846 12.959 1.00 22.61 120 CYS B N 1
ATOM 2065 C CA . CYS B 1 123 ? -9.065 1.833 13.598 1.00 22.81 120 CYS B CA 1
ATOM 2066 C C . CYS B 1 123 ? -9.473 3.290 13.246 1.00 22.78 120 CYS B C 1
ATOM 2067 O O . CYS B 1 123 ? -9.615 4.126 14.146 1.00 22.64 120 CYS B O 1
ATOM 2070 N N . PHE B 1 124 ? -9.628 3.578 11.947 1.00 21.73 121 PHE B N 1
ATOM 2071 C CA . PHE B 1 124 ? -10.173 4.834 11.484 1.00 19.34 121 PHE B CA 1
ATOM 2072 C C . PHE B 1 124 ? -11.570 5.142 12.083 1.00 20.54 121 PHE B C 1
ATOM 2073 O O . PHE B 1 124 ? -11.814 6.292 12.553 1.00 20.08 121 PHE B O 1
ATOM 2081 N N . LEU B 1 125 ? -12.452 4.146 12.093 1.00 19.18 122 LEU B N 1
ATOM 2082 C CA . LEU B 1 125 ? -13.819 4.353 12.533 1.00 19.93 122 LEU B CA 1
ATOM 2083 C C . LEU B 1 125 ? -14.020 4.431 14.035 1.00 19.57 122 LEU B C 1
ATOM 2084 O O . LEU B 1 125 ? -15.047 4.931 14.468 1.00 18.83 122 LEU B O 1
ATOM 2089 N N . LEU B 1 126 ? -13.087 3.945 14.832 1.00 19.21 123 LEU B N 1
ATOM 2090 C CA . LEU B 1 126 ? -13.298 3.942 16.297 1.00 19.93 123 LEU B CA 1
ATOM 2091 C C . LEU B 1 126 ? -13.740 5.290 16.904 1.00 17.55 123 LEU B C 1
ATOM 2092 O O . LEU B 1 126 ? -14.756 5.351 17.544 1.00 19.11 123 LEU B O 1
ATOM 2097 N N . PRO B 1 127 ? -12.985 6.376 16.686 1.00 16.98 124 PRO B N 1
ATOM 2098 C CA . PRO B 1 127 ? -13.437 7.631 17.291 1.00 17.30 124 PRO B CA 1
ATOM 2099 C C . PRO B 1 127 ? -14.757 8.115 16.756 1.00 17.21 124 PRO B C 1
ATOM 2100 O O . PRO B 1 127 ? -15.537 8.722 17.479 1.00 18.02 124 PRO B O 1
ATOM 2104 N N . TRP B 1 128 ? -15.024 7.851 15.502 1.00 17.36 125 TRP B N 1
ATOM 2105 C CA . TRP B 1 128 ? -16.291 8.274 14.910 1.00 17.43 125 TRP B CA 1
ATOM 2106 C C . TRP B 1 128 ? -17.499 7.510 15.420 1.00 18.14 125 TRP B C 1
ATOM 2107 O O . TRP B 1 128 ? -18.554 8.066 15.646 1.00 20.63 125 TRP B O 1
ATOM 2118 N N . LYS B 1 129 ? -17.362 6.227 15.572 1.00 21.60 126 LYS B N 1
ATOM 2119 C CA . LYS B 1 129 ? -18.448 5.445 16.143 1.00 25.61 126 LYS B CA 1
ATOM 2120 C C . LYS B 1 129 ? -18.620 5.761 17.616 1.00 23.11 126 LYS B C 1
ATOM 2121 O O . LYS B 1 129 ? -19.752 5.678 18.158 1.00 24.47 126 LYS B O 1
ATOM 2127 N N . THR B 1 130 ? -17.510 6.083 18.272 1.00 20.85 127 THR B N 1
ATOM 2128 C CA . THR B 1 130 ? -17.546 6.496 19.664 1.00 21.28 127 THR B CA 1
ATOM 2129 C C . THR B 1 130 ? -18.290 7.831 19.798 1.00 22.22 127 THR B C 1
ATOM 2130 O O . THR B 1 130 ? -19.085 8.011 20.721 1.00 25.17 127 THR B O 1
ATOM 2134 N N . LEU B 1 131 ? -18.054 8.725 18.845 1.00 20.53 128 LEU B N 1
ATOM 2135 C CA . LEU B 1 131 ? -18.714 10.007 18.759 1.00 20.29 128 LEU B CA 1
ATOM 2136 C C . LEU B 1 131 ? -20.204 9.785 18.515 1.00 23.59 128 LEU B C 1
ATOM 2137 O O . LEU B 1 131 ? -21.036 10.449 19.169 1.00 23.15 128 LEU B O 1
ATOM 2142 N N . GLU B 1 132 ? -20.546 8.856 17.614 1.00 23.43 129 GLU B N 1
ATOM 2143 C CA . GLU B 1 132 ? -21.970 8.581 17.287 1.00 26.64 129 GLU B CA 1
ATOM 2144 C C . GLU B 1 132 ? -22.789 8.184 18.524 1.00 26.43 129 GLU B C 1
ATOM 2145 O O . GLU B 1 132 ? -23.830 8.743 18.804 1.00 27.96 129 GLU B O 1
ATOM 2151 N N . ILE B 1 133 ? -22.281 7.235 19.261 1.00 26.41 130 ILE B N 1
ATOM 2152 C CA . ILE B 1 133 ? -22.924 6.781 20.461 1.00 32.12 130 ILE B CA 1
ATOM 2153 C C . ILE B 1 133 ? -23.032 7.897 21.492 1.00 32.45 130 ILE B C 1
ATOM 2154 O O . ILE B 1 133 ? -24.077 8.058 22.105 1.00 32.55 130 ILE B O 1
ATOM 2159 N N . ALA B 1 134 ? -21.951 8.662 21.675 1.00 29.78 131 ALA B N 1
ATOM 2160 C CA . ALA B 1 134 ? -21.959 9.742 22.634 1.00 27.34 131 ALA B CA 1
ATOM 2161 C C . ALA B 1 134 ? -22.989 10.772 22.319 1.00 29.04 131 ALA B C 1
ATOM 2162 O O . ALA B 1 134 ? -23.642 11.269 23.229 1.00 31.47 131 ALA B O 1
ATOM 2164 N N . LEU B 1 135 ? -23.107 11.164 21.056 1.00 30.61 132 LEU B N 1
ATOM 2165 C CA . LEU B 1 135 ? -23.997 12.270 20.697 1.00 33.74 132 LEU B CA 1
ATOM 2166 C C . LEU B 1 135 ? -25.483 11.902 20.586 1.00 38.12 132 LEU B C 1
ATOM 2167 O O . LEU B 1 135 ? -26.299 12.756 20.276 1.00 44.59 132 LEU B O 1
ATOM 2172 N N . LYS B 1 136 ? -25.840 10.656 20.831 1.00 41.97 133 LYS B N 1
ATOM 2173 C CA . LYS B 1 136 ? -27.233 10.269 20.799 1.00 46.93 133 LYS B CA 1
ATOM 2174 C C . LYS B 1 136 ? -27.680 9.862 22.187 1.00 47.55 133 LYS B C 1
ATOM 2175 O O . LYS B 1 136 ? -28.147 8.753 22.385 1.00 51.24 133 LYS B O 1
#

Radius of gyration: 20.27 Å; Cα contacts (8 Å, |Δi|>4): 480; chains: 2; bounding box: 59×38×45 Å

Secondary structure (DSSP, 8-state):
---TT--HHHHHHHT--TTBS--TT-SEEEEEEETTTTEEEEEEEEEETTEEEEEEEE----HHHHHHHHHHHHHHTTSBHHHHHHHHHHHHHHHTT----HHHHGGGGGGGGGGG-HHHHHHHHHHHHHHHHHH-/---TT--HHHHHHHH--TTBS--TT-SEEEEEEETTTTEEEEEEEEEETTEEEEEEEE----HHHHHHHHHHHHHHTTSBHHHHHHHHHHHHHHHTT----HHHHGGGGGGGGGGGSTTTHHHHHHHHHHHHHHT-

CATH classification: 3.90.1010.10

B-factor: mean 30.33, std 13.18, range [12.13, 101.57]

Sequence (272 aa):
GSHMIYSEFIMDYSKLKKFHGKIENAHKVEEGKNLSCGDEVTLYFLFDGDKIVDVKFEGHGCAISQASTNVMIEQIIGKTKQEALEMMKNAENMMLGKEFDENVLGPIINFYDVKNYPMRVKCFLLPWKTLEIALKGSHMIYSEFIMDYSKLKKFHGKIENAHKVEEGKNLSCGDEVTLYFLFDGDKIVDVKFEGHGCAISQASTNVMIEQIIGKTKQEALEMMKNAENMMLGKEFDENVLGPIINFYDVKNYPMRVKCFLLPWKTLEIALK

Solvent-accessible surface area: 12780 Å² total; per-residue (Å²): 68,56,68,127,11,7,42,62,44,4,2,72,47,10,62,52,91,137,25,46,15,145,19,154,130,25,111,74,67,31,124,14,123,12,148,78,31,23,2,85,5,25,0,21,0,48,34,104,56,86,103,0,69,39,0,53,9,54,20,31,12,12,12,0,5,26,0,1,3,0,0,0,0,68,38,0,59,38,73,50,51,123,80,0,23,82,5,9,113,7,0,44,22,1,10,83,74,118,160,47,69,111,145,39,0,32,43,1,50,70,2,92,88,1,60,94,74,106,142,32,21,100,0,0,17,13,0,1,72,4,0,35,108,11,24,161,73,70,47,117,12,6,42,64,47,5,5,78,45,12,56,52,75,138,23,38,16,141,18,158,129,23,112,70,73,32,103,11,110,11,141,86,36,25,1,70,5,23,0,21,0,48,32,94,59,99,96,0,64,40,0,55,10,50,13,31,10,10,10,0,5,24,0,1,3,0,1,0,0,69,39,0,58,47,68,46,51,136,64,0,41,75,6,3,114,8,0,46,20,1,13,101,54,118,146,44,67,107,139,37,1,31,48,0,51,71,1,84,90,1,63,95,69,111,114,35,19,87,0,0,4,13,0,1,67,5,0,50,112,9,20,172

Nearest PDB structures (foldseek):
  6a6f-assembly1_B  TM=1.005E+00  e=2.240E-25  Fervidobacterium islandicum
  6a6g-assembly1_D  TM=9.814E-01  e=3.248E-23  Fervidobacterium islandicum
  6a6g-assembly1_C  TM=9.665E-01  e=4.893E-23  Fervidobacterium islandicum
  2qq4-assembly2_D  TM=9.405E-01  e=1.159E-12  Thermus thermophilus
  5uft-assembly1_A  TM=9.270E-01  e=5.418E-10  Brucella abortus 2308